Protein AF-A0A544XKL6-F1 (afdb_monomer_lite)

Foldseek 3Di:
DDDDPPPPVVVVVVVPPPDPDDPDDPVVVVVVVVVVVVVVVVVVVVVVVVVVVVVVVVVVVVLLVVLCVLLVLLVPPVCLVVDDPVSLVRNLVSLQVCLVPDVSSVSSNVSSLVSCCVQQVPLSVQLVVVVVVVDDNVRSCVVSVVVSVDDSCPPDDDDDPPDPDDPPDPPPVCPPPPDDPPPDDD

Sequence (186 aa):
MNDHYADPLREAAAHGMQKVVQVTPTAAAAVQVWLHVKAQRVREQAERERQAADALRTKQRAAHRAARLQWLPANDPAWLRTADLLQVSRAWGAALPYATNDPGAERALLRCESRLRELHPYAMNRYDRLRVEGHTPEAAMREVTPLFAREPCPRTGYPAPVRPQLPPVVRLAQEDFPHTIDKVVE

Secondary structure (DSSP, 8-state):
-------HHHHHHHGGGS--S---S-HHHHHHHHHHHHHHHHHHHHHHHHHHHHHHHHHHHHHHHHHHHHHGGGG-HHHHHH--HHHHHHHHHHHGGGTTT-HHHHHHHHHHHHHHHHH-HHHHHHHHHHHHTT--HHHHHHHHHHHHTS-S-S--S-PPP-PPPPPTT--------S--S--S--

pLDDT: mean 78.25, std 18.5, range [36.56, 97.62]

Structure (mmCIF, N/CA/C/O backbone):
data_AF-A0A544XKL6-F1
#
_entry.id   AF-A0A544XKL6-F1
#
loop_
_atom_site.group_PDB
_atom_site.id
_atom_site.type_symbol
_atom_site.label_atom_id
_atom_site.label_alt_id
_atom_site.label_comp_id
_atom_site.label_asym_id
_atom_site.label_entity_id
_atom_site.label_seq_id
_atom_site.pdbx_PDB_ins_code
_atom_site.Cartn_x
_atom_site.Cartn_y
_atom_site.Cartn_z
_atom_site.occupancy
_atom_site.B_iso_or_equiv
_atom_site.auth_seq_id
_atom_site.auth_comp_id
_atom_site.auth_asym_id
_atom_site.auth_atom_id
_atom_site.pdbx_PDB_model_num
ATOM 1 N N . MET A 1 1 ? 38.038 -45.230 -37.969 1.00 36.56 1 MET A N 1
ATOM 2 C CA . MET A 1 1 ? 39.177 -45.002 -37.061 1.00 36.56 1 MET A CA 1
ATOM 3 C C . MET A 1 1 ? 39.824 -43.704 -37.512 1.00 36.56 1 MET A C 1
ATOM 5 O O . MET A 1 1 ? 40.498 -43.714 -38.524 1.00 36.56 1 MET A O 1
ATOM 9 N N . ASN A 1 2 ? 39.449 -42.618 -36.829 1.00 41.53 2 ASN A N 1
ATOM 10 C CA . ASN A 1 2 ? 39.931 -41.230 -36.875 1.00 41.53 2 ASN A CA 1
ATOM 11 C C . ASN A 1 2 ? 40.532 -40.685 -38.180 1.00 41.53 2 ASN A C 1
ATOM 13 O O . ASN A 1 2 ? 41.750 -40.626 -38.323 1.00 41.53 2 ASN A O 1
ATOM 17 N N . ASP A 1 3 ? 39.667 -40.134 -39.033 1.00 45.75 3 ASP A N 1
ATOM 18 C CA . ASP A 1 3 ? 40.074 -39.085 -39.964 1.00 45.75 3 ASP A CA 1
ATOM 19 C C . ASP A 1 3 ? 40.197 -37.765 -39.198 1.00 45.75 3 ASP A C 1
ATOM 21 O O . ASP A 1 3 ? 39.274 -37.308 -38.517 1.00 45.75 3 ASP A O 1
ATOM 25 N N . HIS A 1 4 ? 41.400 -37.205 -39.256 1.00 52.38 4 HIS A N 1
ATOM 26 C CA . HIS A 1 4 ? 41.791 -35.953 -38.635 1.00 52.38 4 HIS A CA 1
ATOM 27 C C . HIS A 1 4 ? 40.840 -34.820 -39.039 1.00 52.38 4 HIS A C 1
ATOM 29 O O . HIS A 1 4 ? 40.806 -34.406 -40.195 1.00 52.38 4 HIS A O 1
ATOM 35 N N . TYR A 1 5 ? 40.113 -34.275 -38.060 1.00 48.16 5 TYR A N 1
ATOM 36 C CA . TYR A 1 5 ? 39.453 -32.977 -38.171 1.00 48.16 5 TYR A CA 1
ATOM 37 C C . TYR A 1 5 ? 40.548 -31.910 -38.314 1.00 48.16 5 TYR A C 1
ATOM 39 O O . TYR A 1 5 ? 41.086 -31.399 -37.329 1.00 48.16 5 TYR A O 1
ATOM 47 N N . ALA A 1 6 ? 40.958 -31.666 -39.558 1.00 47.94 6 ALA A N 1
ATOM 48 C CA . ALA A 1 6 ? 41.819 -30.560 -39.925 1.00 47.94 6 ALA A CA 1
ATOM 49 C C . ALA A 1 6 ? 41.030 -29.276 -39.672 1.00 47.94 6 ALA A C 1
ATOM 51 O O . ALA A 1 6 ? 40.038 -28.988 -40.337 1.00 47.94 6 ALA A O 1
ATOM 52 N N . ASP A 1 7 ? 41.437 -28.564 -38.627 1.00 53.75 7 ASP A N 1
ATOM 53 C CA . ASP A 1 7 ? 40.855 -27.301 -38.208 1.00 53.75 7 ASP A CA 1
ATOM 54 C C . ASP A 1 7 ? 40.939 -26.282 -39.366 1.00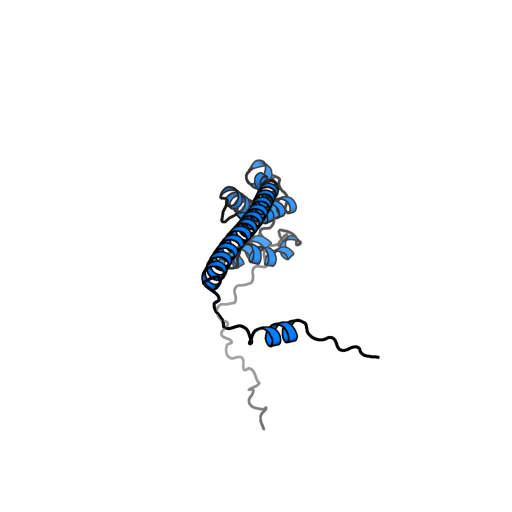 53.75 7 ASP A C 1
ATOM 56 O O . ASP A 1 7 ? 42.046 -25.853 -39.720 1.00 53.75 7 ASP A O 1
ATOM 60 N N . PRO A 1 8 ? 39.804 -25.882 -39.973 1.00 54.19 8 PRO A N 1
ATOM 61 C CA . PRO A 1 8 ? 39.791 -25.018 -41.154 1.00 54.19 8 PRO A CA 1
ATOM 62 C C . PRO A 1 8 ? 40.376 -23.624 -40.873 1.00 54.19 8 PRO A C 1
ATOM 64 O O . PRO A 1 8 ? 40.808 -22.929 -41.793 1.00 54.19 8 PRO A O 1
ATOM 67 N N . LEU A 1 9 ? 40.463 -23.220 -39.599 1.00 56.78 9 LEU A N 1
ATOM 68 C CA . LEU A 1 9 ? 41.138 -21.987 -39.182 1.00 56.78 9 LEU A CA 1
ATOM 69 C C . LEU A 1 9 ? 42.662 -22.060 -39.334 1.00 56.78 9 LEU A C 1
ATOM 71 O O . LEU A 1 9 ? 43.309 -21.038 -39.574 1.00 56.78 9 LEU A O 1
ATOM 75 N N . ARG A 1 10 ? 43.248 -23.255 -39.225 1.00 53.81 10 ARG A N 1
ATOM 76 C CA . ARG A 1 10 ? 44.701 -23.450 -39.276 1.00 53.81 10 ARG A CA 1
ATOM 77 C C . ARG A 1 10 ? 45.231 -23.432 -40.708 1.00 53.81 10 ARG A C 1
ATOM 79 O O . ARG A 1 10 ? 46.304 -22.889 -40.958 1.00 53.81 10 ARG A O 1
ATOM 86 N N . GLU A 1 11 ? 44.444 -23.948 -41.645 1.00 54.25 11 GLU A N 1
ATOM 87 C CA . GLU A 1 11 ? 44.758 -23.924 -43.077 1.00 54.25 11 GLU A CA 1
ATOM 88 C C . GLU A 1 11 ? 44.549 -22.518 -43.673 1.00 54.25 11 GLU A C 1
ATOM 90 O O . GLU A 1 11 ? 45.370 -22.041 -44.458 1.00 54.25 11 GLU A O 1
ATOM 95 N N . ALA A 1 12 ? 43.548 -21.772 -43.189 1.00 56.47 12 ALA A N 1
ATOM 96 C CA . ALA A 1 12 ? 43.355 -20.365 -43.548 1.00 56.47 12 ALA A CA 1
ATOM 97 C C . ALA A 1 12 ? 44.507 -19.454 -43.072 1.00 56.47 12 ALA A C 1
ATOM 99 O O . ALA A 1 12 ? 44.891 -18.523 -43.780 1.00 56.47 12 ALA A O 1
ATOM 100 N N . ALA A 1 13 ? 45.097 -19.734 -41.903 1.00 57.12 13 ALA A N 1
ATOM 101 C CA . ALA A 1 13 ? 46.260 -19.000 -41.400 1.00 57.12 13 ALA A CA 1
ATOM 102 C C . ALA A 1 13 ? 47.551 -19.336 -42.174 1.00 57.12 13 ALA A C 1
ATOM 104 O O . ALA A 1 13 ? 48.364 -18.447 -42.428 1.00 57.12 13 ALA A O 1
ATOM 105 N N . ALA A 1 14 ? 47.726 -20.596 -42.589 1.00 55.12 14 ALA A N 1
ATOM 106 C CA . ALA A 1 14 ? 48.905 -21.048 -43.331 1.00 55.12 14 ALA A CA 1
ATOM 107 C C . ALA A 1 14 ? 48.944 -20.517 -44.778 1.00 55.12 14 ALA A C 1
ATOM 109 O O . ALA A 1 14 ? 50.013 -20.172 -45.280 1.00 55.12 14 ALA A O 1
ATOM 110 N N . HIS A 1 15 ? 47.786 -20.364 -45.431 1.00 51.75 15 HIS A N 1
ATOM 111 C CA . HIS A 1 15 ? 47.700 -19.801 -46.785 1.00 51.75 15 HIS A CA 1
ATOM 112 C C . HIS A 1 15 ? 47.783 -18.262 -46.850 1.00 51.75 15 HIS A C 1
ATOM 114 O O . HIS A 1 15 ? 47.860 -17.699 -47.943 1.00 51.75 15 HIS A O 1
ATOM 120 N N . GLY A 1 16 ? 47.825 -17.562 -45.710 1.00 55.12 16 GLY A N 1
ATOM 121 C CA . GLY A 1 16 ? 47.844 -16.094 -45.652 1.00 55.12 16 GLY A CA 1
ATOM 122 C C . GLY A 1 16 ? 49.201 -15.419 -45.906 1.00 55.12 16 GLY A C 1
ATOM 123 O O . GLY A 1 16 ? 49.239 -14.210 -46.119 1.00 55.12 16 GLY A O 1
ATOM 124 N N . MET A 1 17 ? 50.320 -16.155 -45.904 1.00 52.31 17 MET A N 1
ATOM 125 C CA . MET A 1 17 ? 51.660 -15.539 -45.818 1.00 52.31 17 MET A CA 1
ATOM 126 C C . MET A 1 17 ? 52.403 -15.383 -47.162 1.00 52.31 17 MET A C 1
ATOM 128 O O . MET A 1 17 ? 53.501 -14.834 -47.182 1.00 52.31 17 MET A O 1
ATOM 132 N N . GLN A 1 18 ? 51.854 -15.843 -48.297 1.00 51.53 18 GLN A N 1
ATOM 133 C CA . GLN A 1 18 ? 52.648 -15.999 -49.534 1.00 51.53 18 GLN A CA 1
ATOM 134 C C . GLN A 1 18 ? 52.145 -15.276 -50.795 1.00 51.53 18 GLN A C 1
ATOM 136 O O . GLN A 1 18 ? 52.488 -15.663 -51.911 1.00 51.53 18 GLN A O 1
ATOM 141 N N . LYS A 1 19 ? 51.421 -14.160 -50.646 1.00 52.94 19 LYS A N 1
ATOM 142 C CA . LYS A 1 19 ? 51.256 -13.168 -51.728 1.00 52.94 19 LYS A CA 1
ATOM 143 C C . LYS A 1 19 ? 51.299 -11.737 -51.190 1.00 52.94 19 LYS A C 1
ATOM 145 O O . LYS A 1 19 ? 50.270 -11.105 -50.991 1.00 52.94 19 LYS A O 1
ATOM 150 N N . VAL A 1 20 ? 52.508 -11.206 -51.013 1.00 53.25 20 VAL A N 1
ATOM 151 C CA . VAL A 1 20 ? 52.744 -9.758 -50.882 1.00 53.25 20 VAL A CA 1
ATOM 152 C C . VAL A 1 20 ? 53.315 -9.255 -52.205 1.00 53.25 20 VAL A C 1
ATOM 154 O O . VAL A 1 20 ? 54.501 -8.982 -52.331 1.00 53.25 20 VAL A O 1
ATOM 157 N N . VAL A 1 21 ? 52.460 -9.183 -53.224 1.00 51.50 21 VAL A N 1
ATOM 158 C CA . VAL A 1 21 ? 52.729 -8.425 -54.451 1.00 51.50 21 VAL A CA 1
ATOM 159 C C . VAL A 1 21 ? 51.436 -7.692 -54.798 1.00 51.50 21 VAL A C 1
ATOM 161 O O . VAL A 1 21 ? 50.485 -8.285 -55.291 1.00 51.50 21 VAL A O 1
ATOM 164 N N . GLN A 1 22 ? 51.423 -6.403 -54.448 1.00 47.62 22 GLN A N 1
ATOM 165 C CA . GLN A 1 22 ? 50.454 -5.374 -54.844 1.00 47.62 22 GLN A CA 1
ATOM 166 C C . GLN A 1 22 ? 48.972 -5.671 -54.551 1.00 47.62 22 GLN A C 1
ATOM 168 O O . GLN A 1 22 ? 48.169 -5.907 -55.449 1.00 47.62 22 GLN A O 1
ATOM 173 N N . VAL A 1 23 ? 48.582 -5.541 -53.278 1.00 49.06 23 VAL A N 1
ATOM 174 C CA . VAL A 1 23 ? 47.175 -5.345 -52.889 1.00 49.06 23 VAL A CA 1
ATOM 175 C C . VAL A 1 23 ? 46.936 -3.847 -52.669 1.00 49.06 23 VAL A C 1
ATOM 177 O O . VAL A 1 23 ? 47.066 -3.321 -51.567 1.00 49.06 23 VAL A O 1
ATOM 180 N N . THR A 1 24 ? 46.639 -3.142 -53.756 1.00 46.22 24 THR A N 1
ATOM 181 C CA . THR A 1 24 ? 46.115 -1.765 -53.762 1.00 46.22 24 THR A CA 1
ATOM 182 C C . THR A 1 24 ? 44.698 -1.767 -53.131 1.00 46.22 24 THR A C 1
ATOM 184 O O . THR A 1 24 ? 43.975 -2.757 -53.226 1.00 46.22 24 THR A O 1
ATOM 187 N N . PRO A 1 25 ? 44.292 -0.702 -52.421 1.00 48.75 25 PRO A N 1
ATOM 188 C CA . PRO A 1 25 ? 43.918 -0.689 -51.007 1.00 48.75 25 PRO A CA 1
ATOM 189 C C . PRO A 1 25 ? 42.494 -1.223 -50.710 1.00 48.75 25 PRO A C 1
ATOM 191 O O . PRO A 1 25 ? 41.538 -0.455 -50.633 1.00 48.75 25 PRO A O 1
ATOM 194 N N . THR A 1 26 ? 42.313 -2.517 -50.446 1.00 51.03 26 THR A N 1
ATOM 195 C CA . THR A 1 26 ? 41.028 -3.041 -49.919 1.00 51.03 26 THR A CA 1
ATOM 196 C C . THR A 1 26 ? 40.954 -3.074 -48.388 1.00 51.03 26 THR A C 1
ATOM 198 O O . THR A 1 26 ? 39.877 -3.281 -47.829 1.00 51.03 26 THR A O 1
ATOM 201 N N . ALA A 1 27 ? 42.055 -2.779 -47.685 1.00 52.12 27 ALA A N 1
ATOM 202 C CA . ALA A 1 27 ? 42.073 -2.696 -46.221 1.00 52.12 27 ALA A CA 1
ATOM 203 C C . ALA A 1 27 ? 41.264 -1.498 -45.674 1.00 52.12 27 ALA A C 1
ATOM 205 O O . ALA A 1 27 ? 40.631 -1.610 -44.625 1.00 52.12 27 ALA A O 1
ATOM 206 N N . ALA A 1 28 ? 41.213 -0.374 -46.402 1.00 51.53 28 ALA A N 1
ATOM 207 C CA . ALA A 1 28 ? 40.439 0.803 -45.994 1.00 51.53 28 ALA A CA 1
ATOM 208 C C . ALA A 1 28 ? 38.916 0.568 -46.078 1.00 51.53 28 ALA A C 1
ATOM 210 O O . ALA A 1 28 ? 38.170 1.016 -45.207 1.00 51.53 28 ALA A O 1
ATOM 211 N N . ALA A 1 29 ? 38.458 -0.195 -47.078 1.00 54.56 29 ALA A N 1
ATOM 212 C CA . ALA A 1 29 ? 37.041 -0.509 -47.259 1.00 54.56 29 ALA A CA 1
ATOM 213 C C . ALA A 1 29 ? 36.507 -1.438 -46.153 1.00 54.56 29 ALA A C 1
ATOM 215 O O . ALA A 1 29 ? 35.399 -1.239 -45.657 1.00 54.56 29 ALA A O 1
ATOM 216 N N . ALA A 1 30 ? 37.307 -2.410 -45.699 1.00 54.78 30 ALA A N 1
ATOM 217 C CA . ALA A 1 30 ? 36.912 -3.319 -44.622 1.00 54.78 30 ALA A CA 1
ATOM 218 C C . ALA A 1 30 ? 36.723 -2.595 -43.273 1.00 54.78 30 ALA A C 1
ATOM 220 O O . ALA A 1 30 ? 35.775 -2.890 -42.544 1.00 54.78 30 ALA A O 1
ATOM 221 N N . VAL A 1 31 ? 37.567 -1.601 -42.962 1.00 56.38 31 VAL A N 1
ATOM 222 C CA . VAL A 1 31 ? 37.421 -0.763 -41.756 1.00 56.38 31 VAL A CA 1
ATOM 223 C C . VAL A 1 31 ? 36.150 0.089 -41.826 1.00 56.38 31 VAL A C 1
ATOM 225 O O . VAL A 1 31 ? 35.415 0.176 -40.841 1.00 56.38 31 VAL A O 1
ATOM 228 N N . GLN A 1 32 ? 35.844 0.665 -42.993 1.00 58.53 32 GLN A N 1
ATOM 229 C CA . GLN A 1 32 ? 34.615 1.438 -43.198 1.00 58.53 32 GLN A CA 1
ATOM 230 C C . GLN A 1 32 ? 33.361 0.566 -43.043 1.00 58.53 32 GLN A C 1
ATOM 232 O O . GLN A 1 32 ? 32.442 0.941 -42.315 1.00 58.53 32 GLN A O 1
ATOM 237 N N . VAL A 1 33 ? 33.338 -0.629 -43.640 1.00 64.38 33 VAL A N 1
ATOM 238 C CA . VAL A 1 33 ? 32.214 -1.571 -43.501 1.00 64.38 33 VAL A CA 1
ATOM 239 C C . VAL A 1 33 ? 32.054 -2.030 -42.051 1.00 64.38 33 VAL A C 1
ATOM 241 O O . VAL A 1 33 ? 30.934 -2.068 -41.549 1.00 64.38 33 VAL A O 1
ATOM 244 N N . TRP A 1 34 ? 33.146 -2.312 -41.334 1.00 55.84 34 TRP A N 1
ATOM 245 C CA . TRP A 1 34 ? 33.075 -2.711 -39.926 1.00 55.84 34 TRP A CA 1
ATOM 246 C C . TRP A 1 34 ? 32.511 -1.602 -39.027 1.00 55.84 34 TRP A C 1
ATOM 248 O O . TRP A 1 34 ? 31.666 -1.879 -38.172 1.00 55.84 34 TRP A O 1
ATOM 258 N N . LEU A 1 35 ? 32.902 -0.341 -39.253 1.00 66.69 35 LEU A N 1
ATOM 259 C CA . LEU A 1 35 ? 32.325 0.815 -38.557 1.00 66.69 35 LEU A CA 1
ATOM 260 C C . LEU A 1 35 ? 30.829 0.985 -38.876 1.00 66.69 35 LEU A C 1
ATOM 262 O O . LEU A 1 35 ? 30.038 1.227 -37.962 1.00 66.69 35 LEU A O 1
ATOM 266 N N . HIS A 1 36 ? 30.418 0.779 -40.132 1.00 63.41 36 HIS A N 1
ATOM 267 C CA . HIS A 1 36 ? 29.008 0.810 -40.537 1.00 63.41 36 HIS A CA 1
ATOM 268 C C . HIS A 1 36 ? 28.182 -0.323 -39.912 1.00 63.41 36 HIS A C 1
ATOM 270 O O . HIS A 1 36 ? 27.091 -0.068 -39.402 1.00 63.41 36 HIS A O 1
ATOM 276 N N . VAL A 1 37 ? 28.705 -1.551 -39.876 1.00 70.81 37 VAL A N 1
ATOM 277 C CA . VAL A 1 37 ? 28.031 -2.709 -39.264 1.00 70.81 37 VAL A CA 1
ATOM 278 C C . VAL A 1 37 ? 27.930 -2.548 -37.749 1.00 70.81 37 VAL A C 1
ATOM 280 O O . VAL A 1 37 ? 26.881 -2.838 -37.174 1.00 70.81 37 VAL A O 1
ATOM 283 N N . LYS A 1 38 ? 28.971 -2.035 -37.075 1.00 70.94 38 LYS A N 1
ATOM 284 C CA . LYS A 1 38 ? 28.880 -1.711 -35.643 1.00 70.94 38 LYS A CA 1
ATOM 285 C C . LYS A 1 38 ? 27.826 -0.638 -35.381 1.00 70.94 38 LYS A C 1
ATOM 287 O O . LYS A 1 38 ? 27.028 -0.798 -34.460 1.00 70.94 38 LYS A O 1
ATOM 292 N N . ALA A 1 39 ? 27.795 0.418 -36.194 1.00 73.12 39 ALA A N 1
ATOM 293 C CA . ALA A 1 39 ? 26.791 1.470 -36.079 1.00 73.12 39 ALA A CA 1
ATOM 294 C C . ALA A 1 39 ? 25.368 0.930 -36.305 1.00 73.12 39 ALA A C 1
ATOM 296 O O . ALA A 1 39 ? 24.449 1.329 -35.592 1.00 73.12 39 ALA A O 1
ATOM 297 N N . GLN A 1 40 ? 25.181 -0.007 -37.239 1.00 74.38 40 GLN A N 1
ATOM 298 C CA . GLN A 1 40 ? 23.896 -0.676 -37.453 1.00 74.38 40 GLN A CA 1
ATOM 299 C C . GLN A 1 40 ? 23.503 -1.581 -36.283 1.00 74.38 40 GLN A C 1
ATOM 301 O O . GLN A 1 40 ? 22.386 -1.462 -35.794 1.00 74.38 40 GLN A O 1
ATOM 306 N N . ARG A 1 41 ? 24.418 -2.398 -35.745 1.00 72.69 41 ARG A N 1
ATOM 307 C CA . ARG A 1 41 ? 24.122 -3.249 -34.577 1.00 72.69 41 ARG A CA 1
ATOM 308 C C . ARG A 1 41 ? 23.756 -2.445 -33.334 1.00 72.69 41 ARG A C 1
ATOM 310 O O . ARG A 1 41 ? 22.857 -2.841 -32.604 1.00 72.69 41 ARG A O 1
ATOM 317 N N . VAL A 1 42 ? 24.413 -1.305 -33.107 1.00 77.88 42 VAL A N 1
ATOM 318 C CA . VAL A 1 42 ? 24.051 -0.396 -32.006 1.00 77.88 42 VAL A CA 1
ATOM 319 C C . VAL A 1 42 ? 22.644 0.175 -32.209 1.00 77.88 42 VAL A C 1
ATOM 321 O O . VAL A 1 42 ? 21.895 0.279 -31.243 1.00 77.88 42 VAL A O 1
ATOM 324 N N . ARG A 1 43 ? 22.249 0.499 -33.450 1.00 74.50 43 ARG A N 1
ATOM 325 C CA . ARG A 1 43 ? 20.885 0.963 -33.764 1.00 74.50 43 ARG A CA 1
ATOM 326 C C . ARG A 1 43 ? 19.843 -0.134 -33.556 1.00 74.50 43 ARG A C 1
ATOM 328 O O . ARG A 1 43 ? 18.864 0.107 -32.864 1.00 74.50 43 ARG A O 1
ATOM 335 N N . GLU A 1 44 ? 20.084 -1.336 -34.071 1.00 79.56 44 GLU A N 1
ATOM 336 C CA . GLU A 1 44 ? 19.193 -2.490 -33.884 1.00 79.56 44 GLU A CA 1
ATOM 337 C C . GLU A 1 44 ? 19.043 -2.859 -32.404 1.00 79.56 44 GLU A C 1
ATOM 339 O O . GLU A 1 44 ? 17.948 -3.172 -31.937 1.00 79.56 44 GLU A O 1
ATOM 344 N N . GLN A 1 45 ? 20.134 -2.799 -31.638 1.00 80.50 45 GLN A N 1
ATOM 345 C CA . GLN A 1 45 ? 20.093 -3.064 -30.207 1.00 80.50 45 GLN A CA 1
ATOM 346 C C . GLN A 1 45 ? 19.339 -1.966 -29.451 1.00 80.50 45 GLN A C 1
ATOM 348 O O . GLN A 1 45 ? 18.492 -2.285 -28.621 1.00 80.50 45 GLN A O 1
ATOM 353 N N . ALA A 1 46 ? 19.550 -0.695 -29.802 1.00 82.94 46 ALA A N 1
ATOM 354 C CA . ALA A 1 46 ? 18.781 0.412 -29.245 1.00 82.94 46 ALA A CA 1
ATOM 355 C C . ALA A 1 46 ? 17.281 0.301 -29.576 1.00 82.94 46 ALA A C 1
ATOM 357 O O . ALA A 1 46 ? 16.441 0.624 -28.740 1.00 82.94 46 ALA A O 1
ATOM 358 N N . GLU A 1 47 ? 16.917 -0.176 -30.768 1.00 85.44 47 GLU A N 1
ATOM 359 C CA . GLU A 1 47 ? 15.522 -0.441 -31.137 1.00 85.44 47 GLU A CA 1
ATOM 360 C C . GLU A 1 47 ? 14.920 -1.588 -30.322 1.00 85.44 47 GLU A C 1
ATOM 362 O O . GLU A 1 47 ? 13.814 -1.444 -29.801 1.00 85.44 47 GLU A O 1
ATOM 367 N N . ARG A 1 48 ? 15.655 -2.692 -30.132 1.00 85.75 48 ARG A N 1
ATOM 368 C CA . ARG A 1 48 ? 15.220 -3.808 -29.275 1.00 85.75 48 ARG A CA 1
ATOM 369 C C . ARG A 1 48 ? 15.048 -3.380 -27.821 1.00 85.75 48 ARG A C 1
ATOM 371 O O . ARG A 1 48 ? 14.053 -3.739 -27.197 1.00 85.75 48 ARG A O 1
ATOM 378 N N . GLU A 1 49 ? 15.976 -2.590 -27.289 1.00 86.81 49 GLU A N 1
ATOM 379 C CA . GLU A 1 49 ? 15.889 -2.038 -25.934 1.00 86.81 49 GLU A CA 1
ATOM 380 C C . GLU A 1 49 ? 14.684 -1.102 -25.785 1.00 86.81 49 GLU A C 1
ATOM 382 O O . GLU A 1 49 ? 13.951 -1.201 -24.801 1.00 86.81 49 GLU A O 1
ATOM 387 N N . ARG A 1 50 ? 14.412 -0.251 -26.785 1.00 87.38 50 ARG A N 1
ATOM 388 C CA . ARG A 1 50 ? 13.211 0.602 -26.814 1.00 87.38 50 ARG A CA 1
ATOM 389 C C . ARG A 1 50 ? 11.932 -0.225 -26.845 1.00 87.38 50 ARG A C 1
ATOM 391 O O . ARG A 1 50 ? 11.050 0.009 -26.026 1.00 87.38 50 ARG A O 1
ATOM 398 N N . GLN A 1 51 ? 11.848 -1.225 -27.722 1.00 89.56 51 GLN A N 1
ATOM 399 C CA . GLN A 1 51 ? 10.689 -2.118 -27.807 1.00 89.56 51 GLN A CA 1
ATOM 400 C C . GLN A 1 51 ? 10.468 -2.885 -26.497 1.00 89.56 51 GLN A C 1
ATOM 402 O O . GLN A 1 51 ? 9.337 -2.974 -26.017 1.00 89.56 51 GLN A O 1
ATOM 407 N N . ALA A 1 52 ? 11.538 -3.392 -25.879 1.00 86.56 52 ALA A N 1
ATOM 408 C CA . ALA A 1 52 ? 11.472 -4.058 -24.583 1.00 86.56 52 ALA A CA 1
ATOM 409 C C . ALA A 1 52 ? 10.999 -3.101 -23.474 1.00 86.56 52 ALA A C 1
ATOM 411 O O . ALA A 1 52 ? 10.137 -3.461 -22.667 1.00 86.56 52 ALA A O 1
ATOM 412 N N . ALA A 1 53 ? 11.504 -1.864 -23.463 1.00 88.88 53 ALA A N 1
ATOM 413 C CA . ALA A 1 53 ? 11.086 -0.831 -22.522 1.00 88.88 53 ALA A CA 1
ATOM 414 C C . ALA A 1 53 ? 9.613 -0.434 -22.715 1.00 88.88 53 ALA A C 1
ATOM 416 O O . ALA A 1 53 ? 8.878 -0.293 -21.736 1.00 88.88 53 ALA A O 1
ATOM 417 N N . ASP A 1 54 ? 9.146 -0.296 -23.955 1.00 90.31 54 ASP A N 1
ATOM 418 C CA . ASP A 1 54 ? 7.759 0.063 -24.257 1.00 90.31 54 ASP A CA 1
ATOM 419 C C . ASP A 1 54 ? 6.788 -1.080 -23.939 1.00 90.31 54 ASP A C 1
ATOM 421 O O . ASP A 1 54 ? 5.708 -0.845 -23.381 1.00 90.31 54 ASP A O 1
ATOM 425 N N . ALA A 1 55 ? 7.190 -2.329 -24.182 1.00 90.31 55 ALA A N 1
ATOM 426 C CA . ALA A 1 55 ? 6.446 -3.502 -23.738 1.00 90.31 55 ALA A CA 1
ATOM 427 C C . ALA A 1 55 ? 6.314 -3.534 -22.205 1.00 90.31 55 ALA A C 1
ATOM 429 O O . ALA A 1 55 ? 5.219 -3.763 -21.679 1.00 90.31 55 ALA A O 1
ATOM 430 N N . LEU A 1 56 ? 7.396 -3.245 -21.473 1.00 89.56 56 LEU A N 1
ATOM 431 C CA . LEU A 1 56 ? 7.375 -3.168 -20.012 1.00 89.56 56 LEU A CA 1
ATOM 432 C C . LEU A 1 56 ? 6.467 -2.035 -19.514 1.00 89.56 56 LEU A C 1
ATOM 434 O O . LEU A 1 56 ? 5.622 -2.263 -18.648 1.00 89.56 56 LEU A O 1
ATOM 438 N N . ARG A 1 57 ? 6.573 -0.836 -20.097 1.00 89.62 57 ARG A N 1
A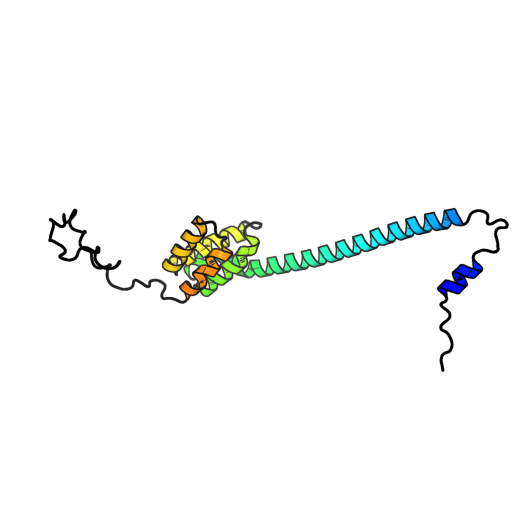TOM 439 C CA . ARG A 1 57 ? 5.706 0.312 -19.774 1.00 89.62 57 ARG A CA 1
ATOM 440 C C . ARG A 1 57 ? 4.235 -0.002 -20.012 1.00 89.62 57 ARG A C 1
ATOM 442 O O . ARG A 1 57 ? 3.385 0.383 -19.214 1.00 89.62 57 ARG A O 1
ATOM 449 N N . THR A 1 58 ? 3.922 -0.711 -21.093 1.00 91.75 58 THR A N 1
ATOM 450 C CA . THR A 1 58 ? 2.547 -1.105 -21.423 1.00 91.75 58 THR A CA 1
ATOM 451 C C . THR A 1 58 ? 1.992 -2.061 -20.371 1.00 91.75 58 THR A C 1
ATOM 453 O O . THR A 1 58 ? 0.889 -1.840 -19.867 1.00 91.75 58 THR A O 1
ATOM 456 N N . LYS A 1 59 ? 2.786 -3.056 -19.952 1.00 89.94 59 LYS A N 1
ATOM 457 C CA . LYS A 1 59 ? 2.432 -3.960 -18.846 1.00 89.94 59 LYS A CA 1
ATOM 458 C C . LYS A 1 59 ? 2.234 -3.205 -17.529 1.00 89.94 59 LYS A C 1
ATOM 460 O O . LYS A 1 59 ? 1.222 -3.409 -16.866 1.00 89.94 59 LYS A O 1
ATOM 465 N N . GLN A 1 60 ? 3.139 -2.291 -17.178 1.00 89.81 60 GLN A N 1
ATOM 466 C CA . GLN A 1 60 ? 3.027 -1.471 -15.965 1.00 89.81 60 GLN A CA 1
ATOM 467 C C . GLN A 1 60 ? 1.765 -0.596 -15.971 1.00 89.81 60 GLN A C 1
ATOM 469 O O . GLN A 1 60 ? 1.064 -0.517 -14.965 1.00 89.81 60 GLN A O 1
ATOM 474 N N . ARG A 1 61 ? 1.428 0.020 -17.112 1.00 89.06 61 ARG A N 1
ATOM 475 C CA . ARG A 1 61 ? 0.196 0.811 -17.271 1.00 89.06 61 ARG A CA 1
ATOM 476 C C . ARG A 1 61 ? -1.056 -0.048 -17.130 1.00 89.06 61 ARG A C 1
ATOM 478 O O . ARG A 1 61 ? -2.016 0.391 -16.501 1.00 89.06 61 ARG A O 1
ATOM 485 N N . ALA A 1 62 ? -1.054 -1.252 -17.701 1.00 91.44 62 ALA A N 1
ATOM 486 C CA . ALA A 1 62 ? -2.159 -2.193 -17.554 1.00 91.44 62 ALA A CA 1
ATOM 487 C C . ALA A 1 62 ? -2.335 -2.621 -16.088 1.00 91.44 62 ALA A C 1
ATOM 489 O O . ALA A 1 62 ? -3.447 -2.549 -15.568 1.00 91.44 62 ALA A O 1
ATOM 490 N N . ALA A 1 63 ? -1.240 -2.962 -15.400 1.00 90.19 63 ALA A N 1
ATOM 491 C CA . ALA A 1 63 ? -1.250 -3.296 -13.976 1.00 90.19 63 ALA A CA 1
ATOM 492 C C . ALA A 1 63 ? -1.771 -2.133 -13.117 1.00 90.19 63 ALA A C 1
ATOM 494 O O . ALA A 1 63 ? -2.644 -2.335 -12.277 1.00 90.19 63 ALA A O 1
ATOM 495 N N . HIS A 1 64 ? -1.324 -0.903 -13.390 1.00 90.12 64 HIS A N 1
ATOM 496 C CA . HIS A 1 64 ? -1.802 0.284 -12.682 1.00 90.12 64 HIS A CA 1
ATOM 497 C C . HIS A 1 64 ? -3.307 0.512 -12.875 1.00 90.12 64 HIS A C 1
ATOM 499 O O . HIS A 1 64 ? -4.023 0.774 -11.911 1.00 90.12 64 HIS A O 1
ATOM 505 N N . ARG A 1 65 ? -3.819 0.368 -14.106 1.00 91.69 65 ARG A N 1
ATOM 506 C CA . ARG A 1 65 ? -5.261 0.480 -14.380 1.00 91.69 65 ARG A CA 1
ATOM 507 C C . ARG A 1 65 ? -6.064 -0.590 -13.644 1.00 91.69 65 ARG A C 1
ATOM 509 O O . ARG A 1 65 ? -7.106 -0.268 -13.085 1.00 91.69 65 ARG A O 1
ATOM 516 N N . ALA A 1 66 ? -5.577 -1.829 -13.617 1.00 91.38 66 ALA A N 1
ATOM 517 C CA . ALA A 1 66 ? -6.227 -2.916 -12.891 1.00 91.38 66 ALA A CA 1
ATOM 518 C C . ALA A 1 66 ? -6.242 -2.661 -11.374 1.00 91.38 66 ALA A C 1
ATOM 520 O O . ALA A 1 66 ? -7.291 -2.784 -10.746 1.00 91.38 66 ALA A O 1
ATOM 521 N N . ALA A 1 67 ? -5.117 -2.228 -10.799 1.00 91.56 67 ALA A N 1
ATOM 522 C CA . ALA A 1 67 ? -5.029 -1.863 -9.387 1.00 91.56 67 ALA A CA 1
ATOM 523 C C . ALA A 1 67 ? -5.960 -0.694 -9.041 1.00 91.56 67 ALA A C 1
ATOM 525 O O . ALA A 1 67 ? -6.635 -0.721 -8.014 1.00 91.56 67 ALA A O 1
ATOM 526 N N . ARG A 1 68 ? -6.077 0.294 -9.937 1.00 93.12 68 ARG A N 1
ATOM 527 C CA . ARG A 1 68 ? -6.989 1.429 -9.770 1.00 93.12 68 ARG A CA 1
ATOM 528 C C . ARG A 1 68 ? -8.435 1.007 -9.591 1.00 93.12 68 ARG A C 1
ATOM 530 O O . ARG A 1 68 ? -9.109 1.581 -8.749 1.00 93.12 68 ARG A O 1
ATOM 537 N N . LEU A 1 69 ? -8.902 -0.024 -10.288 1.00 94.62 69 LEU A N 1
ATOM 538 C CA . LEU A 1 69 ? -10.258 -0.542 -10.079 1.00 94.62 69 LEU A CA 1
ATOM 539 C C . LEU A 1 69 ? -10.475 -1.100 -8.663 1.00 94.62 69 LEU A C 1
ATOM 541 O O . LEU A 1 69 ? -11.601 -1.088 -8.178 1.00 94.62 69 LEU A O 1
ATOM 545 N N . GLN A 1 70 ? -9.416 -1.558 -7.994 1.00 94.56 70 GLN A N 1
ATOM 546 C CA . GLN A 1 70 ? -9.499 -2.135 -6.652 1.00 94.56 70 GLN A CA 1
ATOM 547 C C . GLN A 1 70 ? -9.464 -1.073 -5.546 1.00 94.56 70 GLN A C 1
ATOM 549 O O . GLN A 1 70 ? -10.165 -1.226 -4.550 1.00 94.56 70 GLN A O 1
ATOM 554 N N . TRP A 1 71 ? -8.683 0.003 -5.704 1.00 95.19 71 TRP A N 1
ATOM 555 C CA . TRP A 1 71 ? -8.580 1.052 -4.680 1.00 95.19 71 TRP A CA 1
ATOM 556 C C . TRP A 1 71 ? -9.496 2.258 -4.906 1.00 95.19 71 TRP A C 1
ATOM 558 O O . TRP A 1 71 ? -9.757 3.003 -3.964 1.00 95.19 71 TRP A O 1
ATOM 568 N N . LEU A 1 72 ? -10.017 2.468 -6.120 1.00 95.75 72 LEU A N 1
ATOM 569 C CA . LEU A 1 72 ? -10.889 3.610 -6.421 1.00 95.75 72 LEU A CA 1
ATOM 570 C C . LEU A 1 72 ? -12.122 3.711 -5.500 1.00 95.75 72 LEU A C 1
ATOM 572 O O . LEU A 1 72 ? -12.411 4.833 -5.081 1.00 95.75 72 LEU A O 1
ATOM 576 N N . PRO A 1 73 ? -12.812 2.611 -5.120 1.00 95.81 73 PRO A N 1
ATOM 577 C CA . PRO A 1 73 ? -13.950 2.680 -4.199 1.00 95.81 73 PRO A CA 1
ATOM 578 C C . PRO A 1 73 ? -13.610 3.285 -2.832 1.00 95.81 73 PRO A C 1
ATOM 580 O O . PRO A 1 73 ? -14.447 3.956 -2.241 1.00 95.81 73 PRO A O 1
ATOM 583 N N . ALA A 1 74 ? -12.370 3.153 -2.350 1.00 95.38 74 ALA A N 1
ATOM 584 C CA . ALA A 1 74 ? -11.941 3.771 -1.092 1.00 95.38 74 ALA A CA 1
ATOM 585 C C . ALA A 1 74 ? -11.908 5.311 -1.148 1.00 95.38 74 ALA A C 1
ATOM 587 O O . ALA A 1 74 ? -11.817 5.978 -0.118 1.00 95.38 74 ALA A O 1
ATOM 588 N N . ASN A 1 75 ? -12.016 5.910 -2.338 1.00 95.44 75 ASN A N 1
ATOM 589 C CA . ASN A 1 75 ? -12.217 7.349 -2.475 1.00 95.44 75 ASN A CA 1
ATOM 590 C C . ASN A 1 75 ? -13.693 7.780 -2.358 1.00 95.44 75 ASN A C 1
ATOM 592 O O . ASN A 1 75 ? -13.960 8.984 -2.319 1.00 95.44 75 ASN A O 1
ATOM 596 N N . ASP A 1 76 ? -14.631 6.843 -2.234 1.00 95.69 76 ASP A N 1
ATOM 597 C CA . ASP A 1 76 ? -16.038 7.113 -1.947 1.00 95.69 76 ASP A CA 1
ATOM 598 C C . ASP A 1 76 ? -16.327 6.974 -0.434 1.00 95.69 76 ASP A C 1
ATOM 600 O O . ASP A 1 76 ? -16.208 5.881 0.133 1.00 95.69 76 ASP A O 1
ATOM 604 N N . PRO A 1 77 ? -16.739 8.059 0.253 1.00 94.38 77 PRO A N 1
ATOM 605 C CA . PRO A 1 77 ? -17.135 8.002 1.657 1.00 94.38 77 PRO A CA 1
ATOM 606 C C . PRO A 1 77 ? -18.300 7.045 1.946 1.00 94.38 77 PRO A C 1
ATOM 608 O O . PRO A 1 77 ? -18.373 6.508 3.049 1.00 94.38 77 PRO A O 1
ATOM 611 N N . ALA A 1 78 ? -19.233 6.846 1.009 1.00 95.62 78 ALA A N 1
ATOM 612 C CA . ALA A 1 78 ? -20.366 5.943 1.204 1.00 95.62 78 ALA A CA 1
ATOM 613 C C . ALA A 1 78 ? -19.922 4.479 1.243 1.00 95.62 78 ALA A C 1
ATOM 615 O O . ALA A 1 78 ? -20.346 3.728 2.126 1.00 95.62 78 ALA A O 1
ATOM 616 N N . TRP A 1 79 ? -19.008 4.112 0.346 1.00 96.00 79 TRP A N 1
ATOM 617 C CA . TRP A 1 79 ? -18.381 2.798 0.345 1.00 96.00 79 TRP A CA 1
ATOM 618 C C . TRP A 1 79 ? -17.608 2.555 1.646 1.00 96.00 79 TRP A C 1
ATOM 620 O O . TRP A 1 79 ? -17.859 1.565 2.325 1.00 96.00 79 TRP A O 1
ATOM 630 N N . LEU A 1 80 ? -16.758 3.497 2.076 1.00 95.38 80 LEU A N 1
ATOM 631 C CA . LEU A 1 80 ? -15.945 3.337 3.293 1.00 95.38 80 LEU A CA 1
ATOM 632 C C . LEU A 1 80 ? -16.764 3.064 4.559 1.00 95.38 80 LEU A C 1
ATOM 634 O O . LEU A 1 80 ? -16.345 2.263 5.390 1.00 95.38 80 LEU A O 1
ATOM 638 N N . ARG A 1 81 ? -17.931 3.705 4.712 1.00 93.81 81 ARG A N 1
ATOM 639 C CA . ARG A 1 81 ? -18.798 3.508 5.890 1.00 93.81 81 ARG A CA 1
ATOM 640 C C . ARG A 1 81 ? -19.318 2.077 6.017 1.00 93.81 81 ARG A C 1
ATOM 642 O O . ARG A 1 81 ? -19.585 1.627 7.129 1.00 93.81 81 ARG A O 1
ATOM 649 N N . THR A 1 82 ? -19.482 1.388 4.891 1.00 94.50 82 THR A N 1
ATOM 650 C CA . THR A 1 82 ? -20.069 0.041 4.823 1.00 94.50 82 THR A CA 1
ATOM 651 C C . THR A 1 82 ? -19.036 -1.046 4.552 1.00 94.50 82 THR A C 1
ATOM 653 O O . THR A 1 82 ? -19.316 -2.212 4.809 1.00 94.50 82 THR A O 1
ATOM 656 N N . ALA A 1 83 ? -17.841 -0.672 4.089 1.00 95.19 83 ALA A N 1
ATOM 657 C CA . ALA A 1 83 ? -16.795 -1.610 3.734 1.00 95.19 83 ALA A CA 1
ATOM 658 C C . ALA A 1 83 ? -16.305 -2.412 4.948 1.00 95.19 83 ALA A C 1
ATOM 660 O O . ALA A 1 83 ? -16.038 -1.854 6.025 1.00 95.19 83 ALA A O 1
ATOM 661 N N . ASP A 1 84 ? -16.182 -3.721 4.737 1.00 93.50 84 ASP A N 1
ATOM 662 C CA . ASP A 1 84 ? -15.647 -4.674 5.705 1.00 93.50 84 ASP A CA 1
ATOM 663 C C . ASP A 1 84 ? -14.106 -4.727 5.680 1.00 93.50 84 ASP A C 1
ATOM 665 O O . ASP A 1 84 ? -13.439 -4.131 4.827 1.00 93.50 84 ASP A O 1
ATOM 669 N N . LEU A 1 85 ? -13.517 -5.462 6.628 1.00 92.19 85 LEU A N 1
ATOM 670 C CA . LEU A 1 85 ? -12.065 -5.620 6.745 1.00 92.19 85 LEU A CA 1
ATOM 671 C C . LEU A 1 85 ? -11.415 -6.137 5.449 1.00 92.19 85 LEU A C 1
ATOM 673 O O . LEU A 1 85 ? -10.340 -5.674 5.055 1.00 92.19 85 LEU A O 1
ATOM 677 N N . LEU A 1 86 ? -12.032 -7.117 4.786 1.00 92.94 86 LEU A N 1
ATOM 678 C CA . LEU A 1 86 ? -11.459 -7.766 3.608 1.00 92.94 86 LEU A CA 1
ATOM 679 C C . LEU A 1 86 ? -11.477 -6.825 2.399 1.00 92.94 86 LEU A C 1
ATOM 681 O O . LEU A 1 86 ? -10.516 -6.759 1.633 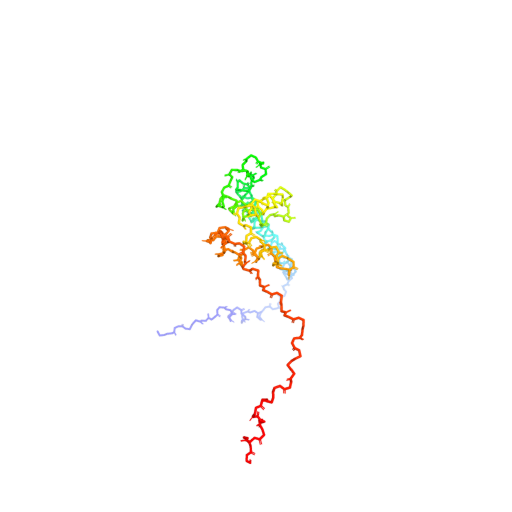1.00 92.94 86 LEU A O 1
ATOM 685 N N . GLN A 1 87 ? -12.559 -6.073 2.233 1.00 95.31 87 GLN A N 1
ATOM 686 C CA . GLN A 1 87 ? -12.701 -5.057 1.200 1.00 95.31 87 GLN A CA 1
ATOM 687 C C . GLN A 1 87 ? -11.691 -3.921 1.394 1.00 95.31 87 GLN A C 1
ATOM 689 O O . GLN A 1 87 ? -10.988 -3.554 0.449 1.00 95.31 87 GLN A O 1
ATOM 694 N N . VAL A 1 88 ? -11.563 -3.411 2.621 1.00 96.25 88 VAL A N 1
ATOM 695 C CA . VAL A 1 88 ? -10.635 -2.318 2.948 1.00 96.25 88 VAL A CA 1
ATOM 696 C C . VAL A 1 88 ? -9.177 -2.759 2.805 1.00 96.25 88 VAL A C 1
ATOM 698 O O . VAL A 1 88 ? -8.376 -2.031 2.222 1.00 96.25 88 VAL A O 1
ATOM 701 N N . SER A 1 89 ? -8.821 -3.963 3.263 1.00 93.88 89 SER A N 1
ATOM 702 C CA . SER A 1 89 ? -7.452 -4.493 3.135 1.00 93.88 89 SER A CA 1
ATOM 703 C C . SER A 1 89 ? -7.039 -4.728 1.678 1.00 93.88 89 SER A C 1
ATOM 705 O O . SER A 1 89 ? -5.912 -4.400 1.303 1.00 93.88 89 SER A O 1
ATOM 707 N N . ARG A 1 90 ? -7.950 -5.215 0.822 1.00 95.12 90 ARG A N 1
ATOM 708 C CA . ARG A 1 90 ? -7.709 -5.336 -0.628 1.00 95.12 90 ARG A CA 1
ATOM 709 C C . ARG A 1 90 ? -7.473 -3.977 -1.281 1.00 95.12 90 ARG A C 1
ATOM 711 O O . ARG A 1 90 ? -6.504 -3.823 -2.021 1.00 95.12 90 ARG A O 1
ATOM 718 N N . ALA A 1 91 ? -8.321 -2.992 -0.986 1.00 96.56 91 ALA A N 1
ATOM 719 C CA . ALA A 1 91 ? -8.164 -1.636 -1.507 1.00 96.56 91 ALA A CA 1
ATOM 720 C C . ALA A 1 91 ? -6.856 -0.984 -1.022 1.00 96.56 91 ALA A C 1
ATOM 722 O O . ALA A 1 91 ? -6.149 -0.363 -1.813 1.00 96.56 91 ALA A O 1
ATOM 723 N N . TRP A 1 92 ? -6.494 -1.175 0.251 1.00 96.56 92 TRP A N 1
ATOM 724 C CA . TRP A 1 92 ? -5.224 -0.709 0.817 1.00 96.56 92 TRP A CA 1
ATOM 725 C C . TRP A 1 92 ? -4.016 -1.327 0.095 1.00 96.56 92 TRP A C 1
ATOM 727 O O . TRP A 1 92 ? -3.142 -0.600 -0.377 1.00 96.56 92 TRP A O 1
ATOM 737 N N . GLY A 1 93 ? -3.997 -2.655 -0.074 1.00 95.19 93 GLY A N 1
ATOM 738 C CA . GLY A 1 93 ? -2.900 -3.362 -0.743 1.00 95.19 93 GLY A CA 1
ATOM 739 C C . GLY A 1 93 ? -2.757 -2.995 -2.222 1.00 95.19 93 GLY A C 1
ATOM 740 O O . GLY A 1 93 ? -1.642 -2.897 -2.728 1.00 95.19 93 GLY A O 1
ATOM 741 N N . ALA A 1 94 ? -3.869 -2.724 -2.908 1.00 96.00 94 ALA A N 1
ATOM 742 C CA . ALA A 1 94 ? -3.852 -2.260 -4.292 1.00 96.00 94 ALA A CA 1
ATOM 743 C C . ALA A 1 94 ? -3.338 -0.819 -4.439 1.00 96.00 94 ALA A C 1
ATOM 745 O O . ALA A 1 94 ? -2.759 -0.483 -5.472 1.00 96.00 94 ALA A O 1
ATOM 746 N N . ALA A 1 95 ? -3.558 0.039 -3.438 1.00 96.38 95 ALA A N 1
ATOM 747 C CA . ALA A 1 95 ? -3.107 1.430 -3.445 1.00 96.38 95 ALA A CA 1
ATOM 748 C C . ALA A 1 95 ? -1.616 1.575 -3.095 1.00 96.38 95 ALA A C 1
ATOM 750 O O . ALA A 1 95 ? -0.939 2.448 -3.641 1.00 96.38 95 ALA A O 1
ATOM 751 N N . LEU A 1 96 ? -1.101 0.711 -2.213 1.00 95.69 96 LEU A N 1
ATOM 752 C CA . LEU A 1 96 ? 0.232 0.817 -1.613 1.00 95.69 96 LEU A CA 1
ATOM 753 C C . LEU A 1 96 ? 1.386 1.033 -2.612 1.00 95.69 96 LEU A C 1
ATOM 755 O O . LEU A 1 96 ? 2.155 1.972 -2.401 1.00 95.69 96 LEU A O 1
ATOM 759 N N . PRO A 1 97 ? 1.511 0.277 -3.724 1.00 94.38 97 PRO A N 1
ATOM 760 C CA . PRO A 1 97 ? 2.622 0.459 -4.665 1.00 94.38 97 PRO A CA 1
ATOM 761 C C . PRO A 1 97 ? 2.576 1.789 -5.430 1.00 94.38 97 PRO A C 1
ATOM 763 O O . PRO A 1 97 ? 3.574 2.201 -6.020 1.00 94.38 97 PRO A O 1
ATOM 766 N N . TYR A 1 98 ? 1.412 2.442 -5.466 1.00 94.25 98 TYR A N 1
ATOM 767 C CA . TYR A 1 98 ? 1.156 3.628 -6.284 1.00 94.25 98 TYR A CA 1
ATOM 768 C C . TYR A 1 98 ? 1.034 4.913 -5.463 1.00 94.25 98 TYR A C 1
ATOM 770 O O . TYR A 1 98 ? 1.016 5.991 -6.053 1.00 94.25 98 TYR A O 1
ATOM 778 N N . ALA A 1 99 ? 1.004 4.826 -4.130 1.00 94.31 99 ALA A N 1
ATOM 779 C CA . ALA A 1 99 ? 0.793 5.970 -3.244 1.00 94.31 99 ALA A CA 1
ATOM 780 C C . ALA A 1 99 ? 1.814 7.105 -3.449 1.00 94.31 99 ALA A C 1
ATOM 782 O O . ALA A 1 99 ? 1.441 8.268 -3.398 1.00 94.31 99 ALA A O 1
ATOM 783 N N . THR A 1 100 ? 3.076 6.798 -3.766 1.00 93.00 100 THR A N 1
ATOM 784 C CA . THR A 1 100 ? 4.108 7.826 -4.012 1.00 93.00 100 THR A CA 1
ATOM 785 C C . THR A 1 100 ? 3.900 8.599 -5.322 1.00 93.00 100 THR A C 1
ATOM 787 O O . THR A 1 100 ? 4.358 9.730 -5.444 1.00 93.00 100 THR A O 1
ATOM 790 N N . ASN A 1 101 ? 3.231 7.999 -6.315 1.00 92.38 101 ASN A N 1
ATOM 791 C CA . ASN A 1 101 ? 3.161 8.528 -7.684 1.00 92.38 101 ASN A CA 1
ATOM 792 C C . ASN A 1 101 ? 1.740 8.935 -8.126 1.00 92.38 101 ASN A C 1
ATOM 794 O O . ASN A 1 101 ? 1.599 9.634 -9.128 1.00 92.38 101 ASN A O 1
ATOM 798 N N . ASP A 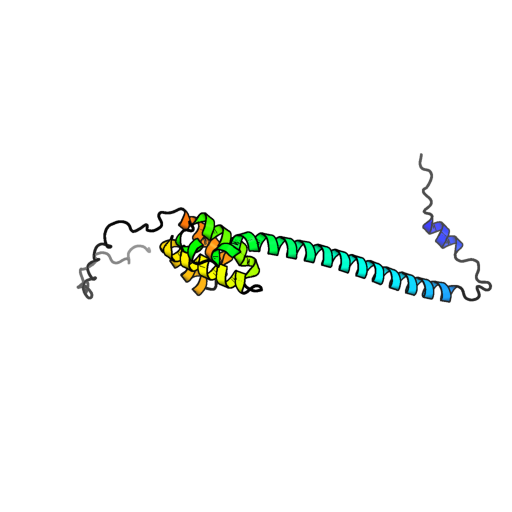1 102 ? 0.690 8.496 -7.422 1.00 93.94 102 ASP A N 1
ATOM 799 C CA . ASP A 1 102 ? -0.712 8.843 -7.690 1.00 93.94 102 ASP A CA 1
ATOM 800 C C . ASP A 1 102 ? -1.373 9.394 -6.405 1.00 93.94 102 ASP A C 1
ATOM 802 O O . ASP A 1 102 ? -1.681 8.623 -5.490 1.00 93.94 102 ASP A O 1
ATOM 806 N N . PRO A 1 103 ? -1.679 10.708 -6.337 1.00 94.19 103 PRO A N 1
ATOM 807 C CA . PRO A 1 103 ? -2.370 11.315 -5.192 1.00 94.19 103 PRO A CA 1
ATOM 808 C C . PRO A 1 103 ? -3.768 10.730 -4.922 1.00 94.19 103 PRO A C 1
ATOM 810 O O . PRO A 1 103 ? -4.334 10.872 -3.837 1.00 94.19 103 PRO A O 1
ATOM 813 N N . GLY A 1 104 ? -4.404 10.112 -5.920 1.00 94.19 104 GLY A N 1
ATOM 814 C CA . GLY A 1 104 ? -5.642 9.356 -5.743 1.00 94.19 104 GLY A CA 1
ATOM 815 C C . GLY A 1 104 ? -5.428 8.055 -4.971 1.00 94.19 104 GLY A C 1
ATOM 816 O O . GLY A 1 104 ? -6.263 7.720 -4.129 1.00 94.19 104 GLY A O 1
ATOM 817 N N . ALA A 1 105 ? -4.315 7.365 -5.226 1.00 95.88 105 ALA A N 1
ATOM 818 C CA . ALA A 1 105 ? -3.929 6.156 -4.506 1.00 95.88 105 ALA A CA 1
ATOM 819 C C . ALA A 1 105 ? -3.474 6.485 -3.077 1.00 95.88 105 ALA A C 1
ATOM 821 O O . ALA A 1 105 ? -3.883 5.804 -2.142 1.00 95.88 105 ALA A O 1
ATOM 822 N N . GLU A 1 106 ? -2.715 7.567 -2.884 1.00 96.44 106 GLU A N 1
ATOM 823 C CA . GLU A 1 106 ? -2.324 8.047 -1.551 1.00 96.44 106 GLU A CA 1
ATOM 824 C C . GLU A 1 106 ? -3.548 8.333 -0.667 1.00 96.44 106 GLU A C 1
ATOM 826 O O . GLU A 1 106 ? -3.660 7.830 0.452 1.00 96.44 106 GLU A O 1
ATOM 831 N N . ARG A 1 107 ? -4.526 9.083 -1.193 1.00 97.25 107 ARG A N 1
ATOM 832 C CA . ARG A 1 107 ? -5.775 9.376 -0.472 1.00 97.25 107 ARG A CA 1
ATOM 833 C C . ARG A 1 107 ? -6.579 8.118 -0.162 1.00 97.25 107 ARG A C 1
ATOM 835 O O . ARG A 1 107 ? -7.100 8.003 0.946 1.00 97.25 107 ARG A O 1
ATOM 842 N N . ALA A 1 108 ? -6.675 7.189 -1.114 1.00 96.94 108 ALA A N 1
ATOM 843 C CA . ALA A 1 108 ? -7.338 5.906 -0.899 1.00 96.94 108 ALA A CA 1
ATOM 844 C C . ALA A 1 108 ? -6.655 5.116 0.226 1.00 96.94 108 ALA A C 1
ATOM 846 O O . ALA A 1 108 ? -7.334 4.616 1.119 1.00 96.94 108 ALA A O 1
ATOM 847 N N . LEU A 1 109 ? -5.320 5.073 0.228 1.00 96.56 109 LEU A N 1
ATOM 848 C CA . LEU A 1 109 ? -4.527 4.398 1.249 1.00 96.56 109 LEU A CA 1
ATOM 849 C C . LEU A 1 109 ? -4.786 4.979 2.644 1.00 96.56 109 LEU A C 1
ATOM 851 O O . LEU A 1 109 ? -5.151 4.230 3.548 1.00 96.56 109 LEU A O 1
ATOM 855 N N . LEU A 1 110 ? -4.692 6.303 2.806 1.00 96.25 110 LEU A N 1
ATOM 856 C CA . LEU A 1 110 ? -4.940 6.975 4.090 1.00 96.25 110 LEU A CA 1
ATOM 857 C C . LEU A 1 110 ? -6.367 6.742 4.602 1.00 96.25 110 LEU A C 1
ATOM 859 O O . LEU A 1 110 ? -6.583 6.517 5.792 1.00 96.25 110 LEU A O 1
ATOM 863 N N . ARG A 1 111 ? -7.358 6.759 3.706 1.00 97.62 111 ARG A N 1
ATOM 864 C CA . ARG A 1 111 ? -8.757 6.496 4.064 1.00 97.62 111 ARG A CA 1
ATOM 865 C C . ARG A 1 111 ? -8.993 5.047 4.470 1.00 97.62 111 ARG A C 1
ATOM 867 O O . ARG A 1 111 ? -9.706 4.808 5.443 1.00 97.62 111 ARG A O 1
ATOM 874 N N . CYS A 1 112 ? -8.373 4.098 3.770 1.00 96.94 112 CYS A N 1
ATOM 875 C CA . CYS A 1 112 ? -8.388 2.700 4.177 1.00 96.94 112 CYS A CA 1
ATOM 876 C C . CYS A 1 112 ? -7.769 2.528 5.566 1.00 96.94 112 CYS A C 1
ATOM 878 O O . CYS A 1 112 ? -8.361 1.858 6.401 1.00 96.94 112 CYS A O 1
ATOM 880 N N . GLU A 1 113 ? -6.633 3.167 5.859 1.00 96.88 113 GLU A N 1
ATOM 881 C CA . GLU A 1 113 ? -6.024 3.098 7.193 1.00 96.88 113 GLU A CA 1
ATOM 882 C C . GLU A 1 113 ? -6.929 3.675 8.285 1.00 96.88 113 GLU A C 1
ATOM 884 O O . GLU A 1 113 ? -7.060 3.077 9.351 1.00 96.88 113 GLU A O 1
ATOM 889 N N . SER A 1 114 ? -7.594 4.807 8.035 1.00 96.62 114 SER A N 1
ATOM 890 C CA . SER A 1 114 ? -8.578 5.360 8.975 1.00 96.62 114 SER A CA 1
ATOM 891 C C . SER A 1 114 ? -9.727 4.389 9.229 1.00 96.62 114 SER A C 1
ATOM 893 O O . SER A 1 114 ? -10.078 4.145 10.381 1.00 96.62 114 SER A O 1
ATOM 895 N N . ARG A 1 115 ? -10.256 3.752 8.180 1.00 95.56 115 ARG A N 1
ATOM 896 C CA . ARG A 1 115 ? -11.299 2.735 8.339 1.00 95.56 115 ARG A CA 1
ATOM 897 C C . ARG A 1 115 ? -10.792 1.489 9.074 1.00 95.56 115 ARG A C 1
ATOM 899 O O . ARG A 1 115 ? -11.506 0.940 9.906 1.00 95.56 115 ARG A O 1
ATOM 906 N N . LEU A 1 116 ? -9.553 1.060 8.836 1.00 95.00 116 LEU A N 1
ATOM 907 C CA . LEU A 1 116 ? -8.933 -0.033 9.593 1.00 95.00 116 LEU A CA 1
ATOM 908 C C . LEU A 1 116 ? -8.783 0.318 11.079 1.00 95.00 116 LEU A C 1
ATOM 910 O O . LEU A 1 116 ? -8.933 -0.572 11.914 1.00 95.00 116 LEU A O 1
ATOM 914 N N . ARG A 1 117 ? -8.525 1.589 11.428 1.00 94.25 117 ARG A N 1
ATOM 915 C CA . ARG A 1 117 ? -8.474 2.048 12.831 1.00 94.25 117 ARG A CA 1
ATOM 916 C C . ARG A 1 117 ? -9.833 1.946 13.519 1.00 94.25 117 ARG A C 1
ATOM 918 O O . ARG A 1 117 ? -9.875 1.614 14.698 1.00 94.25 117 ARG A O 1
ATOM 925 N N . GLU A 1 118 ? -10.921 2.190 12.791 1.00 92.81 118 GLU A N 1
ATOM 926 C CA . GLU A 1 118 ? -12.284 1.995 13.300 1.00 92.81 118 GLU A CA 1
ATOM 927 C C . GLU A 1 118 ? -12.613 0.510 13.491 1.00 92.81 118 GLU A C 1
ATOM 929 O O . GLU A 1 118 ? -13.176 0.132 14.514 1.00 92.81 118 GLU A O 1
ATOM 934 N N . LEU A 1 119 ? -12.258 -0.330 12.512 1.00 91.69 119 LEU A N 1
ATOM 935 C CA . LEU A 1 119 ? -12.599 -1.752 12.530 1.00 91.69 119 LEU A CA 1
ATOM 936 C C . LEU A 1 119 ? -11.747 -2.547 13.526 1.00 91.69 119 LEU A C 1
ATOM 938 O O . LEU A 1 119 ? -12.294 -3.373 14.240 1.00 91.69 119 LEU A O 1
ATOM 942 N N . HIS A 1 120 ? -10.431 -2.316 13.578 1.00 92.75 120 HIS A N 1
ATOM 943 C CA . HIS A 1 120 ? -9.477 -3.060 14.412 1.00 92.75 120 HIS A CA 1
ATOM 944 C C . HIS A 1 120 ? -8.489 -2.112 15.114 1.00 92.75 120 HIS A C 1
ATOM 946 O O . HIS A 1 120 ? -7.297 -2.069 14.772 1.00 92.75 120 HIS A O 1
ATOM 952 N N . PRO A 1 121 ? -8.943 -1.375 16.144 1.00 91.88 121 PRO A N 1
ATOM 953 C CA . PRO A 1 121 ? -8.128 -0.363 16.813 1.00 91.88 121 PRO A CA 1
ATOM 954 C C . PRO A 1 121 ? -6.862 -0.946 17.451 1.00 91.88 121 PRO A C 1
ATOM 956 O O . PRO A 1 121 ? -5.808 -0.313 17.430 1.00 91.88 121 PRO A O 1
ATOM 959 N N . TYR A 1 122 ? -6.924 -2.173 17.982 1.00 89.81 122 TYR A N 1
ATOM 960 C CA . TYR A 1 122 ? -5.765 -2.819 18.602 1.00 89.81 122 TYR A CA 1
ATOM 961 C C . TYR A 1 122 ? -4.632 -3.097 17.598 1.00 89.81 122 TYR A C 1
ATOM 963 O O . TYR A 1 122 ? -3.474 -2.768 17.865 1.00 89.81 122 TYR A O 1
ATOM 971 N N . ALA A 1 123 ? -4.958 -3.670 16.435 1.00 92.81 123 ALA A N 1
ATOM 972 C CA . ALA A 1 123 ? -3.975 -3.954 15.390 1.00 92.81 123 ALA A CA 1
ATOM 973 C C . ALA A 1 123 ? -3.365 -2.656 14.843 1.00 92.81 123 ALA A C 1
ATOM 975 O O . ALA A 1 123 ? -2.145 -2.548 14.706 1.00 92.81 123 ALA A O 1
ATOM 976 N N . MET A 1 124 ? -4.206 -1.645 14.614 1.00 95.06 124 MET A N 1
ATOM 977 C CA . MET A 1 124 ? -3.750 -0.375 14.062 1.00 95.06 124 MET A CA 1
ATOM 978 C C . MET A 1 124 ? -2.947 0.478 15.048 1.00 95.06 124 MET A C 1
ATOM 980 O O . MET A 1 124 ? -2.045 1.188 14.622 1.00 95.06 124 MET A O 1
ATOM 984 N N . ASN A 1 125 ? -3.162 0.358 16.362 1.00 94.31 125 ASN A N 1
ATOM 985 C CA . ASN A 1 125 ? -2.289 1.012 17.343 1.00 94.31 125 ASN A CA 1
ATOM 986 C C . ASN A 1 125 ? -0.849 0.469 17.261 1.00 94.31 125 ASN A C 1
ATOM 988 O O . ASN A 1 125 ? 0.113 1.238 17.262 1.00 94.31 125 ASN A O 1
ATOM 992 N N . ARG A 1 126 ? -0.687 -0.857 17.116 1.00 94.62 126 ARG A N 1
ATOM 993 C CA . ARG A 1 126 ? 0.640 -1.451 16.882 1.00 94.62 126 ARG A CA 1
ATOM 994 C C . ARG A 1 126 ? 1.227 -0.997 15.545 1.00 94.62 126 ARG A C 1
ATOM 996 O O . ARG A 1 126 ? 2.421 -0.722 15.489 1.00 94.62 126 ARG A O 1
ATOM 1003 N N . TYR A 1 127 ? 0.406 -0.890 14.501 1.00 95.94 127 TYR A N 1
ATOM 1004 C CA . TYR A 1 127 ? 0.833 -0.354 13.207 1.00 95.94 127 TYR A CA 1
ATOM 1005 C C . TYR A 1 127 ? 1.377 1.071 13.348 1.00 95.94 127 TYR A C 1
ATOM 1007 O O . TYR A 1 127 ? 2.496 1.338 12.921 1.00 95.94 127 TYR A O 1
ATOM 1015 N N . ASP A 1 128 ? 0.636 1.964 14.008 1.00 96.25 128 ASP A N 1
ATOM 1016 C CA . ASP A 1 128 ? 1.037 3.360 14.196 1.00 96.25 128 ASP A CA 1
ATOM 1017 C C . ASP A 1 128 ? 2.360 3.465 14.982 1.00 96.25 128 ASP A C 1
ATOM 1019 O O . ASP A 1 128 ? 3.228 4.262 14.628 1.00 96.25 128 ASP A O 1
ATOM 1023 N N . ARG A 1 129 ? 2.581 2.597 15.982 1.00 96.88 129 ARG A N 1
ATOM 1024 C CA . ARG A 1 129 ? 3.876 2.500 16.682 1.00 96.88 129 ARG A CA 1
ATOM 1025 C C . ARG A 1 129 ? 5.022 2.091 15.758 1.00 96.88 129 ARG A C 1
ATOM 1027 O O . ARG A 1 129 ? 6.044 2.769 15.742 1.00 96.88 129 ARG A O 1
ATOM 1034 N N . LEU A 1 130 ? 4.836 1.048 14.946 1.00 96.94 130 LEU A N 1
ATOM 1035 C CA . LEU A 1 130 ? 5.840 0.609 13.968 1.00 96.94 130 LEU A CA 1
ATOM 1036 C C . LEU A 1 130 ? 6.159 1.716 12.951 1.00 96.94 130 LEU A C 1
ATOM 1038 O O . LEU A 1 130 ? 7.307 1.880 12.539 1.00 96.94 130 LEU A O 1
ATOM 1042 N N . ARG A 1 131 ? 5.156 2.513 12.561 1.00 96.06 131 ARG A N 1
ATOM 1043 C CA . ARG A 1 131 ? 5.349 3.668 11.671 1.00 96.06 131 ARG A CA 1
ATOM 1044 C C . ARG A 1 131 ? 6.203 4.756 12.321 1.00 96.06 131 ARG A C 1
ATOM 1046 O O . ARG A 1 131 ? 7.071 5.300 11.644 1.00 96.06 131 ARG A O 1
ATOM 1053 N N . VAL A 1 132 ? 6.001 5.040 13.611 1.00 96.94 132 VAL A N 1
ATOM 1054 C CA . VAL A 1 132 ? 6.848 5.971 14.385 1.00 96.94 132 VAL A CA 1
ATOM 1055 C C . VAL A 1 132 ? 8.273 5.433 14.551 1.00 96.94 132 VAL A C 1
ATOM 1057 O O . VAL A 1 132 ? 9.226 6.200 14.475 1.00 96.94 132 VAL A O 1
ATOM 1060 N N . GLU A 1 133 ? 8.432 4.117 14.696 1.00 96.00 133 GLU A N 1
ATOM 1061 C CA . GLU A 1 133 ? 9.732 3.427 14.743 1.00 96.00 133 GLU A CA 1
ATOM 1062 C C . GLU A 1 133 ? 10.461 3.410 13.378 1.00 96.00 133 GLU A C 1
ATOM 1064 O O . GLU A 1 133 ? 11.596 2.950 13.283 1.00 96.00 133 GLU A O 1
ATOM 1069 N N . GLY A 1 134 ? 9.843 3.945 12.316 1.00 96.81 134 GLY A N 1
ATOM 1070 C CA . GLY A 1 134 ? 10.454 4.117 10.994 1.00 96.81 134 GLY A CA 1
ATOM 1071 C C . GLY A 1 134 ? 10.185 2.979 10.007 1.00 96.81 134 GLY A C 1
ATOM 1072 O O . GLY A 1 134 ? 10.691 3.014 8.883 1.00 96.81 134 GLY A O 1
ATOM 1073 N N . HIS A 1 135 ? 9.366 1.987 10.366 1.00 96.69 135 HIS A N 1
ATOM 1074 C CA . HIS A 1 135 ? 9.001 0.914 9.441 1.00 96.69 135 HIS A CA 1
ATOM 1075 C C . HIS A 1 135 ? 8.183 1.456 8.266 1.00 96.69 135 HIS A C 1
ATOM 1077 O O . HIS A 1 135 ? 7.313 2.315 8.432 1.00 96.69 135 HIS A O 1
ATOM 1083 N N . THR A 1 136 ? 8.409 0.913 7.066 1.00 94.88 136 THR A N 1
ATOM 1084 C CA . THR A 1 136 ? 7.575 1.216 5.893 1.00 94.88 136 THR A CA 1
ATOM 1085 C C . THR A 1 136 ? 6.128 0.747 6.119 1.00 94.88 136 THR A C 1
ATOM 1087 O O . THR A 1 136 ? 5.912 -0.189 6.894 1.00 94.88 136 THR A O 1
ATOM 1090 N N . PRO A 1 137 ? 5.122 1.346 5.448 1.00 93.62 137 PRO A N 1
ATOM 1091 C CA . PRO A 1 137 ? 3.725 0.920 5.590 1.00 93.62 137 PRO A CA 1
ATOM 1092 C C . PRO A 1 137 ? 3.525 -0.574 5.302 1.00 93.62 137 PRO A C 1
ATOM 1094 O O . PRO A 1 137 ? 2.808 -1.257 6.024 1.00 93.62 137 PRO A O 1
ATOM 1097 N N . GLU A 1 138 ? 4.220 -1.105 4.293 1.00 95.00 138 GLU A N 1
ATOM 1098 C CA . GLU A 1 138 ? 4.203 -2.531 3.956 1.00 95.00 138 G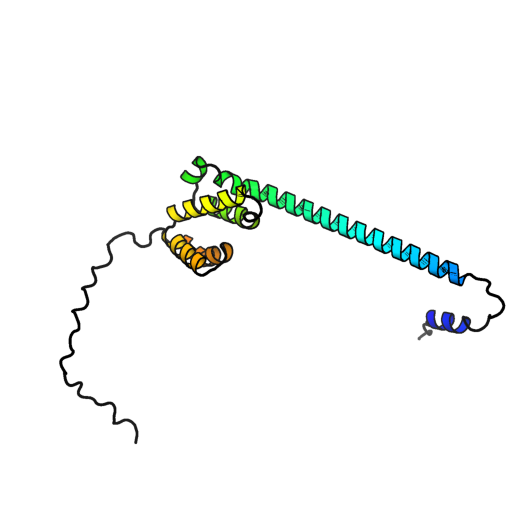LU A CA 1
ATOM 1099 C C . GLU A 1 138 ? 4.731 -3.401 5.102 1.00 95.00 138 GLU A C 1
ATOM 1101 O O . GLU A 1 138 ? 4.059 -4.336 5.542 1.00 95.00 138 GLU A O 1
ATOM 1106 N N . ALA A 1 139 ? 5.928 -3.082 5.606 1.00 95.81 139 ALA A N 1
ATOM 1107 C CA . ALA A 1 139 ? 6.569 -3.855 6.660 1.00 95.81 139 ALA A CA 1
ATOM 1108 C C . ALA A 1 139 ? 5.745 -3.818 7.953 1.00 95.81 139 ALA A C 1
ATOM 1110 O O . ALA A 1 139 ? 5.544 -4.857 8.582 1.00 95.81 139 ALA A O 1
ATOM 1111 N N . ALA A 1 140 ? 5.219 -2.642 8.304 1.00 95.94 140 ALA A N 1
ATOM 1112 C CA . ALA A 1 140 ? 4.361 -2.461 9.463 1.00 95.94 140 ALA A CA 1
ATOM 1113 C C . ALA A 1 140 ? 3.037 -3.232 9.325 1.00 95.94 140 ALA A C 1
ATOM 1115 O O . ALA A 1 140 ? 2.621 -3.900 10.269 1.00 95.94 140 ALA A O 1
ATOM 1116 N N . MET A 1 141 ? 2.387 -3.205 8.154 1.00 94.44 141 MET A N 1
ATOM 1117 C CA . MET A 1 141 ? 1.134 -3.938 7.940 1.00 94.44 141 MET A CA 1
ATOM 1118 C C . MET A 1 141 ? 1.348 -5.456 7.975 1.00 94.44 141 MET A C 1
ATOM 1120 O O . MET A 1 141 ? 0.547 -6.192 8.554 1.00 94.44 141 MET A O 1
ATOM 1124 N N . ARG A 1 142 ? 2.464 -5.936 7.414 1.00 94.75 142 ARG A N 1
ATOM 1125 C CA . ARG A 1 142 ? 2.845 -7.354 7.452 1.00 94.75 142 ARG A CA 1
ATOM 1126 C C . ARG A 1 142 ? 3.028 -7.858 8.886 1.00 94.75 142 ARG A C 1
ATOM 1128 O O . ARG A 1 142 ? 2.535 -8.932 9.215 1.00 94.75 142 ARG A O 1
ATOM 1135 N N . GLU A 1 143 ? 3.673 -7.066 9.741 1.00 94.56 143 GLU A N 1
ATOM 1136 C CA . GLU A 1 143 ? 3.839 -7.342 11.178 1.00 94.56 143 GLU A CA 1
ATOM 1137 C C . GLU A 1 143 ? 2.499 -7.457 11.921 1.00 94.56 143 GLU A C 1
ATOM 1139 O O . GLU A 1 143 ? 2.325 -8.339 12.765 1.00 94.56 143 GLU A O 1
ATOM 1144 N N . VAL A 1 144 ? 1.537 -6.578 11.619 1.00 94.50 144 VAL A N 1
ATOM 1145 C CA . VAL A 1 144 ? 0.239 -6.559 12.315 1.00 94.50 144 VAL A CA 1
ATOM 1146 C C . VAL A 1 144 ? -0.810 -7.469 11.685 1.00 94.50 144 VAL A C 1
ATOM 1148 O O . VAL A 1 144 ? -1.853 -7.685 12.297 1.00 94.50 144 VAL A O 1
ATOM 1151 N N . THR A 1 145 ? -0.543 -8.054 10.513 1.00 92.81 145 THR A N 1
ATOM 1152 C CA . THR A 1 145 ? -1.490 -8.926 9.798 1.00 92.81 145 THR A CA 1
ATOM 1153 C C . THR A 1 145 ? -2.098 -10.022 10.692 1.00 92.81 145 THR A C 1
ATOM 1155 O O . THR A 1 145 ? -3.323 -10.159 10.709 1.00 92.81 145 THR A O 1
ATOM 1158 N N . PRO A 1 146 ? -1.314 -10.748 11.519 1.00 91.31 146 PRO A N 1
ATOM 1159 C CA . PRO A 1 146 ? -1.860 -11.774 12.412 1.00 91.31 146 PRO A CA 1
ATOM 1160 C C . PRO A 1 146 ? -2.812 -11.233 13.491 1.00 91.31 146 PRO A C 1
ATOM 1162 O O . PRO A 1 146 ? -3.568 -12.000 14.085 1.00 91.31 146 PRO A O 1
ATOM 1165 N N . LEU A 1 147 ? -2.774 -9.929 13.785 1.00 88.88 147 LEU A N 1
ATOM 1166 C CA . LEU A 1 147 ? -3.647 -9.303 14.778 1.00 88.88 147 LEU A CA 1
ATOM 1167 C C . LEU A 1 147 ? -5.061 -9.060 14.250 1.00 88.88 147 LEU A C 1
ATOM 1169 O O . LEU A 1 147 ? -5.987 -9.046 15.054 1.00 88.88 147 LEU A O 1
ATOM 1173 N N . PHE A 1 148 ? -5.250 -8.923 12.935 1.00 87.19 148 PHE A N 1
ATOM 1174 C CA . PHE A 1 148 ? -6.587 -8.771 12.347 1.00 87.19 148 PHE A CA 1
ATOM 1175 C C . PHE A 1 148 ? -7.433 -10.047 12.440 1.00 87.19 148 PHE A C 1
ATOM 1177 O O . PHE A 1 148 ? -8.654 -9.969 12.382 1.00 87.19 148 PHE A O 1
ATOM 1184 N N . ALA A 1 149 ? -6.803 -11.213 12.620 1.00 83.12 149 ALA A N 1
ATOM 1185 C CA . ALA A 1 149 ? -7.501 -12.479 12.852 1.00 83.12 149 ALA A CA 1
ATOM 1186 C C . ALA A 1 149 ? -8.023 -12.632 14.295 1.00 83.12 149 ALA A C 1
ATOM 1188 O O . ALA A 1 149 ? -8.723 -13.595 14.598 1.00 83.12 149 ALA A O 1
ATOM 1189 N N . ARG A 1 150 ? -7.649 -11.720 15.201 1.00 79.81 150 ARG A N 1
ATOM 1190 C CA . ARG A 1 150 ? -8.118 -11.705 16.591 1.00 79.81 150 ARG A CA 1
ATOM 1191 C C . ARG A 1 150 ? -9.344 -10.807 16.713 1.00 79.81 150 ARG A C 1
ATOM 1193 O O . ARG A 1 150 ? -9.522 -9.894 15.908 1.00 79.81 150 ARG A O 1
ATOM 1200 N N . GLU A 1 151 ? -10.137 -11.039 17.760 1.00 71.56 151 GLU A N 1
ATOM 1201 C CA . GLU A 1 151 ? -11.269 -10.177 18.113 1.00 71.56 151 GLU A CA 1
ATOM 1202 C C . GLU A 1 151 ? -10.822 -8.699 18.094 1.00 71.56 151 GLU A C 1
ATOM 1204 O O . GLU A 1 151 ? -9.794 -8.377 18.708 1.00 71.56 151 GLU A O 1
ATOM 1209 N N . PRO A 1 152 ? -11.540 -7.793 17.399 1.00 67.31 152 PRO A N 1
ATOM 1210 C CA . PRO A 1 152 ? -11.071 -6.424 17.169 1.00 67.31 152 PRO A CA 1
ATOM 1211 C C . PRO A 1 152 ? -10.834 -5.624 18.455 1.00 67.31 152 PRO A C 1
ATOM 1213 O O . PRO A 1 152 ? -9.982 -4.730 18.506 1.00 67.31 152 PRO A O 1
ATOM 1216 N N . CYS A 1 153 ? -11.555 -6.007 19.509 1.00 61.84 153 CYS A N 1
ATOM 1217 C CA . CYS A 1 153 ? -11.430 -5.504 20.863 1.00 61.84 153 CYS A CA 1
ATOM 1218 C C . CYS A 1 153 ? -11.155 -6.680 21.812 1.00 61.84 153 CYS A C 1
ATOM 1220 O O . CYS A 1 153 ? -12.092 -7.196 22.409 1.00 61.84 153 CYS A O 1
ATOM 1222 N N . PRO A 1 154 ? -9.894 -7.083 22.059 1.00 56.12 154 PRO A N 1
ATOM 1223 C CA . PRO A 1 154 ? -9.608 -8.144 23.033 1.00 56.12 154 PRO A CA 1
ATOM 1224 C C . PRO A 1 154 ? -9.991 -7.756 24.477 1.00 56.12 154 PRO A C 1
ATOM 1226 O O . PRO A 1 154 ? -9.924 -8.577 25.385 1.00 56.12 154 PRO A O 1
ATOM 1229 N N . ARG A 1 155 ? -10.384 -6.494 24.704 1.00 57.31 155 ARG A N 1
ATOM 1230 C CA . ARG A 1 155 ? -10.824 -5.946 25.988 1.00 57.31 155 ARG A CA 1
ATOM 1231 C C . ARG A 1 155 ? -12.346 -5.766 26.024 1.00 57.31 155 ARG A C 1
ATOM 1233 O O . ARG A 1 155 ? -12.846 -4.677 26.282 1.00 57.31 155 ARG A O 1
ATOM 1240 N N . THR A 1 156 ? -13.088 -6.825 25.728 1.00 53.25 156 THR A N 1
ATOM 1241 C CA . THR A 1 156 ? -14.539 -6.876 25.933 1.00 53.25 156 THR A CA 1
ATOM 1242 C C . THR A 1 156 ? -14.830 -7.341 27.360 1.00 53.25 156 THR A C 1
ATOM 1244 O O . THR A 1 156 ? -14.861 -8.535 27.638 1.00 53.25 156 THR A O 1
ATOM 1247 N N . GLY A 1 157 ? -15.030 -6.392 28.274 1.00 55.28 157 GLY A N 1
ATOM 1248 C CA . GLY A 1 157 ? -15.530 -6.670 29.622 1.00 55.28 157 GLY A CA 1
ATOM 1249 C C . GLY A 1 157 ? -14.481 -6.498 30.717 1.00 55.28 157 GLY A C 1
ATOM 1250 O O . GLY A 1 157 ? -13.508 -7.235 30.798 1.00 55.28 157 GLY A O 1
ATOM 1251 N N . TYR A 1 158 ? -14.764 -5.539 31.593 1.00 54.19 158 TYR A N 1
ATOM 1252 C CA . TYR A 1 158 ? -14.039 -5.128 32.795 1.00 54.19 158 TYR A CA 1
ATOM 1253 C C . TYR A 1 158 ? -12.829 -4.190 32.597 1.00 54.19 158 TYR A C 1
ATOM 1255 O O . TYR A 1 158 ? -11.884 -4.496 31.859 1.00 54.19 158 TYR A O 1
ATOM 1263 N N . PRO A 1 159 ? -12.823 -3.022 33.282 1.00 66.00 159 PRO A N 1
ATOM 1264 C CA . PRO A 1 159 ? -11.603 -2.238 33.433 1.00 66.00 159 PRO A CA 1
ATOM 1265 C C . PRO A 1 159 ? -10.520 -3.123 34.063 1.00 66.00 159 PRO A C 1
ATOM 1267 O O . PRO A 1 159 ? -10.831 -4.055 34.807 1.00 66.00 159 PRO A O 1
ATOM 1270 N N . ALA A 1 160 ? -9.240 -2.848 33.767 1.00 66.44 160 ALA A N 1
ATOM 1271 C CA . ALA A 1 160 ? -8.181 -3.516 34.525 1.00 66.44 160 ALA A CA 1
ATOM 1272 C C . ALA A 1 160 ? -8.453 -3.301 36.023 1.00 66.44 160 ALA A C 1
ATOM 1274 O O . ALA A 1 160 ? -8.825 -2.180 36.387 1.00 66.44 160 ALA A O 1
ATOM 1275 N N . PRO A 1 161 ? -8.269 -4.328 36.873 1.00 70.31 161 PRO A N 1
ATOM 1276 C CA . PRO A 1 161 ? -8.314 -4.142 38.313 1.00 70.31 161 PRO A CA 1
ATOM 1277 C C . PRO A 1 161 ? -7.453 -2.933 38.662 1.00 70.31 161 PRO A C 1
ATOM 1279 O O . PRO A 1 161 ? -6.314 -2.842 38.190 1.00 70.31 161 PRO A O 1
ATOM 1282 N N . VAL A 1 162 ? -8.013 -1.988 39.422 1.00 75.81 162 VAL A N 1
ATOM 1283 C CA . VAL A 1 162 ? -7.252 -0.849 39.937 1.00 75.81 162 VAL A CA 1
ATOM 1284 C C . VAL A 1 162 ? -6.094 -1.447 40.716 1.00 75.81 162 VAL A C 1
ATOM 1286 O O . VAL A 1 162 ? -6.288 -2.033 41.780 1.00 75.81 162 VAL A O 1
ATOM 1289 N N . ARG A 1 163 ? -4.894 -1.387 40.136 1.00 73.69 163 ARG A N 1
ATOM 1290 C CA . ARG A 1 163 ? -3.699 -1.870 40.809 1.00 73.69 163 ARG A CA 1
ATOM 1291 C C . ARG A 1 163 ? -3.500 -0.910 41.986 1.00 73.69 163 ARG A C 1
ATOM 1293 O O . ARG A 1 163 ? -3.422 0.295 41.727 1.00 73.69 163 ARG A O 1
ATOM 1300 N N . PRO A 1 164 ? -3.484 -1.388 43.245 1.00 78.50 164 PRO A N 1
ATOM 1301 C CA . PRO A 1 164 ? -3.216 -0.518 44.379 1.00 78.50 164 PRO A CA 1
ATOM 1302 C C . PRO A 1 164 ? -1.924 0.235 44.089 1.00 78.50 164 PRO A C 1
ATOM 1304 O O . PRO A 1 164 ? -0.959 -0.365 43.601 1.00 78.50 164 PRO A O 1
ATOM 1307 N N . GLN A 1 165 ? -1.922 1.546 44.324 1.00 74.75 165 GLN A N 1
ATOM 1308 C CA . GLN A 1 165 ? -0.682 2.304 44.250 1.00 74.75 165 GLN A CA 1
ATOM 1309 C C . GLN A 1 165 ? 0.307 1.622 45.192 1.00 74.75 165 GLN A C 1
ATOM 1311 O O . GLN A 1 165 ? -0.049 1.304 46.330 1.00 74.75 165 GLN A O 1
ATOM 1316 N N . LEU A 1 166 ? 1.512 1.334 44.691 1.00 71.25 166 LEU A N 1
ATOM 1317 C CA . LEU A 1 166 ? 2.582 0.841 45.545 1.00 71.25 166 LEU A CA 1
ATOM 1318 C C . LEU A 1 166 ? 2.681 1.812 46.725 1.00 71.25 166 LEU A C 1
ATOM 1320 O O . LEU A 1 166 ? 2.740 3.023 46.480 1.00 71.25 166 LEU A O 1
ATOM 1324 N N . PRO A 1 167 ? 2.636 1.320 47.975 1.00 69.81 167 PRO A N 1
ATOM 1325 C CA . PRO A 1 167 ? 2.788 2.188 49.128 1.00 69.81 167 PRO A CA 1
ATOM 1326 C C . PRO A 1 167 ? 4.051 3.034 48.926 1.00 69.81 167 PRO A C 1
ATOM 1328 O O . PRO A 1 167 ? 5.062 2.494 48.455 1.00 69.81 167 PRO A O 1
ATOM 1331 N N . PRO A 1 168 ? 3.997 4.349 49.207 1.00 65.25 168 PRO A N 1
ATOM 1332 C CA . PRO A 1 168 ? 5.156 5.218 49.077 1.00 65.25 168 PRO A CA 1
ATOM 1333 C C . PRO A 1 168 ? 6.269 4.600 49.908 1.00 65.25 168 PRO A C 1
ATOM 1335 O O . PRO A 1 168 ? 6.108 4.516 51.118 1.00 65.25 168 PRO A O 1
ATOM 1338 N N . VAL A 1 169 ? 7.309 4.097 49.229 1.00 61.88 169 VAL A N 1
ATOM 1339 C CA . VAL A 1 169 ? 8.485 3.413 49.783 1.00 61.88 169 VAL A CA 1
ATOM 1340 C C . VAL A 1 169 ? 8.177 2.779 51.138 1.00 61.88 169 VAL A C 1
ATOM 1342 O O . VAL A 1 169 ? 8.356 3.409 52.182 1.00 61.88 169 VAL A O 1
ATOM 1345 N N . VAL A 1 170 ? 7.772 1.506 51.145 1.00 57.03 170 VAL A N 1
ATOM 1346 C CA . VAL A 1 170 ? 8.069 0.687 52.322 1.00 57.03 170 VAL A CA 1
ATOM 1347 C C . VAL A 1 170 ? 9.583 0.790 52.470 1.00 57.03 170 VAL A C 1
ATOM 1349 O O . VAL A 1 170 ? 10.328 0.169 51.712 1.00 57.03 170 VAL A O 1
ATOM 1352 N N . ARG A 1 171 ? 10.060 1.639 53.393 1.00 55.91 171 ARG A N 1
ATOM 1353 C CA . ARG A 1 171 ? 11.363 1.402 53.994 1.00 55.91 171 ARG A CA 1
ATOM 1354 C C . ARG A 1 171 ? 11.177 0.015 54.560 1.00 55.91 171 ARG A C 1
ATOM 1356 O O . ARG A 1 171 ? 10.437 -0.139 55.528 1.00 55.91 171 ARG A O 1
ATOM 1363 N N . LEU A 1 172 ? 11.749 -0.980 53.889 1.00 55.88 172 LEU A N 1
ATOM 1364 C CA . LEU A 1 172 ? 12.067 -2.246 54.514 1.00 55.88 172 LEU A CA 1
ATOM 1365 C C . LEU A 1 172 ? 12.908 -1.819 55.706 1.00 55.88 172 LEU A C 1
ATOM 1367 O O . LEU A 1 172 ? 14.077 -1.464 55.562 1.00 55.88 172 LEU A O 1
ATOM 1371 N N . ALA A 1 173 ? 12.241 -1.637 56.840 1.00 50.88 173 ALA A N 1
ATOM 1372 C CA . ALA A 1 173 ? 12.864 -1.273 58.080 1.00 50.88 173 ALA A CA 1
ATOM 1373 C C . ALA A 1 173 ? 13.580 -2.538 58.492 1.00 50.88 173 ALA A C 1
ATOM 1375 O O . ALA A 1 173 ? 13.006 -3.314 59.232 1.00 50.88 173 ALA A O 1
ATOM 1376 N N . GLN A 1 174 ? 14.758 -2.752 57.901 1.00 51.12 174 GLN A N 1
ATOM 1377 C CA . GLN A 1 174 ? 15.821 -3.575 58.437 1.00 51.12 174 GLN A CA 1
ATOM 1378 C C . GLN A 1 174 ? 15.279 -4.838 59.119 1.00 51.12 174 GLN A C 1
ATOM 1380 O O . GLN A 1 174 ? 15.587 -5.098 60.274 1.00 51.12 174 GLN A O 1
ATOM 1385 N N . GLU A 1 175 ? 14.398 -5.576 58.439 1.00 50.41 175 GLU A N 1
ATOM 1386 C CA . GLU A 1 175 ? 14.094 -6.926 58.874 1.00 50.41 175 GLU A CA 1
ATOM 1387 C C . GLU A 1 175 ? 15.313 -7.718 58.446 1.00 50.41 175 GLU A C 1
ATOM 1389 O O . GLU A 1 175 ? 15.593 -7.861 57.253 1.00 50.41 175 GLU A O 1
ATOM 1394 N N . ASP A 1 176 ? 16.099 -8.080 59.454 1.00 57.56 176 ASP A N 1
ATOM 1395 C CA . ASP A 1 176 ? 17.255 -8.948 59.376 1.00 57.56 176 ASP A CA 1
ATOM 1396 C C . ASP A 1 176 ? 16.958 -10.112 58.425 1.00 57.56 176 ASP A C 1
ATOM 1398 O O . ASP A 1 176 ? 16.314 -11.091 58.797 1.00 57.56 176 ASP A O 1
ATOM 1402 N N . PHE A 1 177 ? 17.417 -10.011 57.175 1.00 50.41 177 PHE A N 1
ATOM 1403 C CA . PHE A 1 177 ? 17.512 -11.161 56.287 1.00 50.41 177 PHE A CA 1
ATOM 1404 C C . PHE A 1 177 ? 18.584 -12.070 56.900 1.00 50.41 177 PHE A C 1
ATOM 1406 O O . PHE A 1 177 ? 19.762 -11.703 56.867 1.00 50.41 177 PHE A O 1
ATOM 1413 N N . PRO A 1 178 ? 18.246 -13.238 57.478 1.00 59.09 178 PRO A N 1
ATOM 1414 C CA . PR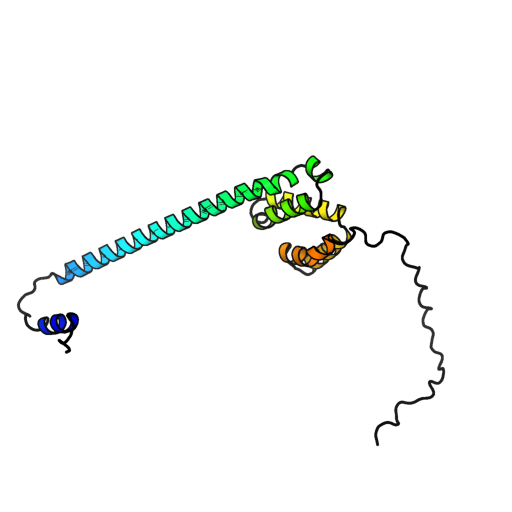O A 1 178 ? 19.174 -13.959 58.337 1.00 59.09 178 PRO A CA 1
ATOM 1415 C C . PRO A 1 178 ? 20.171 -14.814 57.546 1.00 59.09 178 PRO A C 1
ATOM 1417 O O . PRO A 1 178 ? 20.619 -15.830 58.060 1.00 59.09 178 PRO A O 1
ATOM 1420 N N . HIS A 1 179 ? 20.543 -14.437 56.317 1.00 57.84 179 HIS A N 1
ATOM 1421 C CA . HIS A 1 179 ? 21.544 -15.158 55.528 1.00 57.84 179 HIS A CA 1
ATOM 1422 C C . HIS A 1 179 ? 22.387 -14.196 54.678 1.00 57.84 179 HIS A C 1
ATOM 1424 O O . HIS A 1 179 ? 21.988 -13.770 53.596 1.00 57.84 179 HIS A O 1
ATOM 1430 N N . THR A 1 180 ? 23.585 -13.879 55.165 1.00 56.72 180 THR A N 1
ATOM 1431 C CA . THR A 1 180 ? 24.679 -13.315 54.367 1.00 56.72 180 THR A CA 1
ATOM 1432 C C . THR A 1 180 ? 25.204 -14.369 53.385 1.00 56.72 180 THR A C 1
ATOM 1434 O O . THR A 1 180 ? 25.432 -15.518 53.755 1.00 56.72 180 THR A O 1
ATOM 1437 N N . ILE A 1 181 ? 25.418 -13.968 52.127 1.00 61.31 181 ILE A N 1
ATOM 1438 C CA . ILE A 1 181 ? 25.882 -14.812 51.003 1.00 61.31 181 ILE A CA 1
ATOM 1439 C C . ILE A 1 181 ? 27.392 -15.163 51.107 1.00 61.31 181 ILE A C 1
ATOM 1441 O O . ILE A 1 181 ? 27.969 -15.732 50.194 1.00 61.31 181 ILE A O 1
ATOM 1445 N N . ASP A 1 182 ? 28.054 -14.928 52.241 1.00 58.88 182 ASP A N 1
ATOM 1446 C CA . ASP A 1 182 ? 29.514 -15.099 52.370 1.00 58.88 182 ASP A CA 1
ATOM 1447 C C . ASP A 1 182 ? 29.973 -16.498 52.834 1.00 58.88 182 ASP A C 1
ATOM 1449 O O . ASP A 1 182 ? 31.011 -16.643 53.474 1.00 58.88 182 ASP A O 1
ATOM 1453 N N . LYS A 1 183 ? 29.237 -17.570 52.512 1.00 57.00 183 LYS A N 1
ATOM 1454 C CA . LYS A 1 183 ? 29.688 -18.954 52.792 1.00 57.00 183 LYS A CA 1
ATOM 1455 C C . LYS A 1 183 ? 29.543 -19.927 51.619 1.00 57.00 183 LYS A C 1
ATOM 1457 O O . LYS A 1 183 ? 29.095 -21.053 51.817 1.00 57.00 183 LYS A O 1
ATOM 1462 N N . VAL A 1 184 ? 29.931 -19.529 50.404 1.00 52.66 184 VAL A N 1
ATOM 1463 C CA . VAL A 1 184 ? 30.069 -20.482 49.274 1.00 52.66 184 VAL A CA 1
ATOM 1464 C C . VAL A 1 184 ? 31.339 -20.255 48.444 1.00 52.66 184 VAL A C 1
ATOM 1466 O O . VAL A 1 184 ? 31.335 -20.469 47.239 1.00 52.66 184 VAL A O 1
ATOM 1469 N N . VAL A 1 185 ? 32.452 -19.851 49.057 1.00 51.88 185 VAL A N 1
ATOM 1470 C CA . VAL A 1 185 ? 33.767 -20.061 48.432 1.00 51.88 185 VAL A CA 1
ATOM 1471 C C . VAL A 1 185 ? 34.747 -20.468 49.524 1.00 51.88 185 VAL A C 1
ATOM 1473 O O . VAL A 1 185 ? 35.041 -19.686 50.425 1.00 51.88 185 VAL A O 1
ATOM 1476 N N . GLU A 1 186 ? 35.136 -21.736 49.463 1.00 42.28 186 GLU A N 1
ATOM 1477 C CA . GLU A 1 186 ? 36.276 -22.326 50.166 1.00 42.28 186 GLU A CA 1
ATOM 1478 C C . GLU A 1 186 ? 37.592 -21.816 49.558 1.00 42.28 186 GLU A C 1
ATOM 1480 O O . GLU A 1 186 ? 37.632 -21.643 48.315 1.00 42.28 186 GLU A O 1
#

Radius of gyration: 37.93 Å; chains: 1; bounding box: 73×56×114 Å